Protein AF-A0A0B2UCW5-F1 (afdb_monomer)

Foldseek 3Di:
DDDDDDDDDDDPDPPPPPPDQQDQAALDPDLFAQEAEEEAAEEPVRLVQLQVVQQVVVLVVVVVVPPPDDDDDDDRDDDDSLVSVCVLCVVQAQVVLQVLNVSRRYHYDYDCVPHHPCVQLVPPDDCCQPPAQCQAVVQVSCCCRPCCPVVVLAAHEYEYEYEDPDRDPRHPDQKDWDHDPLGLYIYIYGYCPDRQSRSLSCSQRVQCRQLVDHDQSPSNDHGDSVSSVSSNSSSVSSVVHPDADDDPVSYRDDDRDD

Secondary structure (DSSP, 8-state):
--PPP--------------PPPPP--S-SSS-BEEEEEEEEE-HHHHHHHHHHHHHHHHHHHHHTT-S------------HHHHHHHHHIIIIIHHHHHHHGGGTEEEEEE-TT-BHHHHH--S---HHHHS-HHHHHHHHHIIIIIIIITTT-SEEEEEEE--SS--TT---SEEEEE-TTS-EEEEEEE---HHHHHHHHHHHHHHHHH--TTTTGGGPPPPHHHHHHHTTHHHHHHHHS--PBPTTSBB------

Structure (mmCIF, N/CA/C/O backbone):
data_AF-A0A0B2UCW5-F1
#
_entry.id   AF-A0A0B2UCW5-F1
#
loop_
_atom_site.group_PDB
_atom_site.id
_atom_site.type_symbol
_atom_site.label_atom_id
_atom_site.label_alt_id
_atom_site.label_comp_id
_atom_site.label_asym_id
_atom_site.label_entity_id
_atom_site.label_seq_id
_atom_site.pdbx_PDB_ins_code
_atom_site.Cartn_x
_atom_site.Cartn_y
_atom_site.Cartn_z
_atom_site.occupancy
_atom_site.B_iso_or_equiv
_atom_site.auth_seq_id
_atom_site.auth_comp_id
_atom_site.auth_asym_id
_atom_site.auth_atom_id
_atom_site.pdbx_PDB_model_num
ATOM 1 N N . MET A 1 1 ? -36.932 54.999 -53.920 1.00 37.59 1 MET A N 1
ATOM 2 C CA . MET A 1 1 ? -36.209 53.816 -54.428 1.00 37.59 1 MET A CA 1
ATOM 3 C C . MET A 1 1 ? -35.252 53.394 -53.319 1.00 37.59 1 MET A C 1
ATOM 5 O O . MET A 1 1 ? -34.184 53.968 -53.196 1.00 37.59 1 MET A O 1
ATOM 9 N N . PHE A 1 2 ? -35.719 52.534 -52.412 1.00 29.91 2 PHE A N 1
ATOM 10 C CA . PHE A 1 2 ? -34.964 52.052 -51.252 1.00 29.91 2 PHE A CA 1
ATOM 11 C C . PHE A 1 2 ? -34.665 50.571 -51.481 1.00 29.91 2 PHE A C 1
ATOM 13 O O . PHE A 1 2 ? -35.583 49.792 -51.728 1.00 29.91 2 PHE A O 1
ATOM 20 N N . VAL A 1 3 ? -33.384 50.215 -51.459 1.00 33.25 3 VAL A N 1
ATOM 21 C CA . VAL A 1 3 ? -32.896 48.839 -51.578 1.00 33.25 3 VAL A CA 1
ATOM 22 C C . VAL A 1 3 ? -32.888 48.240 -50.173 1.00 33.25 3 VAL A C 1
ATOM 24 O O . VAL A 1 3 ? -32.177 48.735 -49.302 1.00 33.25 3 VAL A O 1
ATOM 27 N N . VAL A 1 4 ? -33.698 47.206 -49.940 1.00 37.03 4 VAL A N 1
ATOM 28 C CA . VAL A 1 4 ? -33.686 46.421 -48.698 1.00 37.03 4 VAL A CA 1
ATOM 29 C C . VAL A 1 4 ? -32.809 45.196 -48.940 1.00 37.03 4 VAL A C 1
ATOM 31 O O . VAL A 1 4 ? -33.106 44.380 -49.808 1.00 37.03 4 VAL A O 1
ATOM 34 N N . ALA A 1 5 ? -31.709 45.099 -48.196 1.00 33.91 5 ALA A N 1
ATOM 35 C CA . ALA A 1 5 ? -30.826 43.943 -48.186 1.00 33.91 5 ALA A CA 1
ATOM 36 C C . ALA A 1 5 ? -31.416 42.845 -47.287 1.00 33.91 5 ALA A C 1
ATOM 38 O O . ALA A 1 5 ? -31.623 43.059 -46.093 1.00 33.91 5 ALA A O 1
ATOM 39 N N . SER A 1 6 ? -31.678 41.667 -47.853 1.00 37.22 6 SER A N 1
ATOM 40 C CA . SER A 1 6 ? -31.999 40.456 -47.098 1.00 37.22 6 SER A CA 1
ATOM 41 C C . SER A 1 6 ? -30.702 39.766 -46.681 1.00 37.22 6 SER A C 1
ATOM 43 O O . SER A 1 6 ? -29.965 39.248 -47.516 1.00 37.22 6 SER A O 1
ATOM 45 N N . VAL A 1 7 ? -30.422 39.777 -45.379 1.00 35.44 7 VAL A N 1
ATOM 46 C CA . VAL A 1 7 ? -29.347 39.000 -44.756 1.00 35.44 7 VAL A CA 1
ATOM 47 C C . VAL A 1 7 ? -29.845 37.566 -44.575 1.00 35.44 7 VAL A C 1
ATOM 49 O O . VAL A 1 7 ? -30.798 37.323 -43.839 1.00 35.44 7 VAL A O 1
ATOM 52 N N . ILE A 1 8 ? -29.205 36.621 -45.262 1.00 37.19 8 ILE A N 1
ATOM 53 C CA . ILE A 1 8 ? -29.370 35.183 -45.033 1.00 37.19 8 ILE A CA 1
ATOM 54 C C . ILE A 1 8 ? -28.444 34.812 -43.871 1.00 37.19 8 ILE A C 1
ATOM 56 O O . ILE A 1 8 ? -27.226 34.909 -43.993 1.00 37.19 8 ILE A O 1
ATOM 60 N N . ILE A 1 9 ? -29.026 34.415 -42.740 1.00 35.72 9 ILE A N 1
ATOM 61 C CA . ILE A 1 9 ? -28.306 33.820 -41.610 1.00 35.72 9 ILE A CA 1
ATOM 62 C C . ILE A 1 9 ? -28.101 32.333 -41.942 1.00 35.72 9 ILE A C 1
ATOM 64 O O . ILE A 1 9 ? -29.100 31.630 -42.112 1.00 35.72 9 ILE A O 1
ATOM 68 N N . PRO A 1 10 ? -26.864 31.818 -42.046 1.00 37.41 10 PRO A N 1
ATOM 69 C CA . PRO A 1 10 ? -26.655 30.383 -42.125 1.00 37.41 10 PRO A CA 1
ATOM 70 C C . PRO A 1 10 ? -26.863 29.768 -40.737 1.00 37.41 10 PRO A C 1
ATOM 72 O O . PRO A 1 10 ? -26.326 30.255 -39.741 1.00 37.41 10 PRO A O 1
ATOM 75 N N . LEU A 1 11 ? -27.665 28.700 -40.688 1.00 38.31 11 LEU A N 1
ATOM 76 C CA . LEU A 1 11 ? -27.813 27.831 -39.525 1.00 38.31 11 LEU A CA 1
ATOM 77 C C . LEU A 1 11 ? -26.424 27.401 -39.030 1.00 38.31 11 LEU A C 1
ATOM 79 O O . LEU A 1 11 ? -25.714 26.671 -39.721 1.00 38.31 11 LEU A O 1
ATOM 83 N N . LEU A 1 12 ? -26.064 27.809 -37.814 1.00 39.34 12 LEU A N 1
ATOM 84 C CA . LEU A 1 12 ? -25.027 27.139 -37.040 1.00 39.34 12 LEU A CA 1
ATOM 85 C C . LEU A 1 12 ? -25.583 25.774 -36.634 1.00 39.34 12 LEU A C 1
ATOM 87 O O . LEU A 1 12 ? -26.415 25.663 -35.734 1.00 39.34 12 LEU A O 1
ATOM 91 N N . GLY A 1 13 ? -25.154 24.744 -37.360 1.00 35.34 13 GLY A N 1
ATOM 92 C CA . GLY A 1 13 ? -25.332 23.362 -36.956 1.00 35.34 13 GLY A CA 1
ATOM 93 C C . GLY A 1 13 ? -24.654 23.140 -35.610 1.00 35.34 13 GLY A C 1
ATOM 94 O O . GLY A 1 13 ? -23.471 23.433 -35.448 1.00 35.34 13 GLY A O 1
ATOM 95 N N . LEU A 1 14 ? -25.420 22.615 -34.654 1.00 38.75 14 LEU A N 1
ATOM 96 C CA . LEU A 1 14 ? -24.880 21.933 -33.490 1.00 38.75 14 LEU A CA 1
ATOM 97 C C . LEU A 1 14 ? -23.981 20.793 -33.987 1.00 38.75 14 LEU A C 1
ATOM 99 O O . LEU A 1 14 ? -24.464 19.712 -34.318 1.00 38.75 14 LEU A O 1
ATOM 103 N N . THR A 1 15 ? -22.671 21.002 -34.017 1.00 40.31 15 THR A N 1
ATOM 104 C CA . THR A 1 15 ? -21.737 19.889 -33.878 1.00 40.31 15 THR A CA 1
ATOM 105 C C . THR A 1 15 ? -21.741 19.514 -32.407 1.00 40.31 15 THR A C 1
ATOM 107 O O . THR A 1 15 ? -21.040 20.117 -31.594 1.00 40.31 15 THR A O 1
ATOM 110 N N . GLY A 1 16 ? -22.584 18.542 -32.061 1.00 36.34 16 GLY A N 1
ATOM 111 C CA . GLY A 1 16 ? -22.363 17.749 -30.866 1.00 36.34 16 GLY A CA 1
ATOM 112 C C . GLY A 1 16 ? -20.989 17.114 -31.010 1.00 36.34 16 GLY A C 1
ATOM 113 O O . GLY A 1 16 ? -20.796 16.229 -31.840 1.00 36.34 16 GLY A O 1
ATOM 114 N N . ILE A 1 17 ? -20.019 17.626 -30.257 1.00 40.28 17 ILE A N 1
ATOM 115 C CA . ILE A 1 17 ? -18.776 16.915 -30.002 1.00 40.28 17 ILE A CA 1
ATOM 116 C C . ILE A 1 17 ? -19.210 15.710 -29.171 1.00 40.28 17 ILE A C 1
ATOM 118 O O . ILE A 1 17 ? -19.448 15.823 -27.971 1.00 40.28 17 ILE A O 1
ATOM 122 N N . LEU A 1 18 ? -19.426 14.580 -29.842 1.00 41.75 18 LEU A N 1
ATOM 123 C CA . LEU A 1 18 ? -19.431 13.284 -29.188 1.00 41.75 18 LEU A CA 1
ATOM 124 C C . LEU A 1 18 ? -18.031 13.137 -28.596 1.00 41.75 18 LEU A C 1
ATOM 126 O O . LEU A 1 18 ? -17.064 12.956 -29.334 1.00 41.75 18 LEU A O 1
ATOM 130 N N . ALA A 1 19 ? -17.921 13.312 -27.280 1.00 39.41 19 ALA A N 1
ATOM 131 C CA . ALA A 1 19 ? -16.766 12.838 -26.545 1.00 39.41 19 ALA A CA 1
ATOM 132 C C . ALA A 1 19 ? -16.678 11.338 -26.832 1.00 39.41 19 ALA A C 1
ATOM 134 O O . ALA A 1 19 ? -17.557 10.573 -26.437 1.00 39.41 19 ALA A O 1
ATOM 135 N N . THR A 1 20 ? -15.686 10.939 -27.620 1.00 43.84 20 THR A N 1
ATOM 136 C CA . THR A 1 20 ? -15.326 9.536 -27.767 1.00 43.84 20 THR A CA 1
ATOM 137 C C . THR A 1 20 ? -14.936 9.056 -26.376 1.00 43.84 20 THR A C 1
ATOM 139 O O . THR A 1 20 ? -13.994 9.601 -25.799 1.00 43.84 20 THR A O 1
ATOM 142 N N . GLU A 1 21 ? -15.686 8.105 -25.811 1.00 47.94 21 GLU A N 1
ATOM 143 C CA . GLU A 1 21 ? -15.222 7.357 -24.642 1.00 47.94 21 GLU A CA 1
ATOM 144 C C . GLU A 1 21 ? -13.810 6.866 -24.965 1.00 47.94 21 GLU A C 1
ATOM 146 O O . GLU A 1 21 ? -13.587 6.290 -26.031 1.00 47.94 21 GLU A O 1
ATOM 151 N N . ALA A 1 22 ? -12.842 7.203 -24.112 1.00 54.56 22 ALA A N 1
ATOM 152 C CA . ALA A 1 22 ? -11.466 6.778 -24.308 1.00 54.56 22 ALA A CA 1
ATOM 153 C C . ALA A 1 22 ? -11.454 5.246 -24.400 1.00 54.56 22 ALA A C 1
ATOM 155 O O . ALA A 1 22 ? -11.863 4.563 -23.462 1.00 54.56 22 ALA A O 1
ATOM 156 N N . GLU A 1 23 ? -11.053 4.720 -25.554 1.00 56.97 23 GLU A N 1
ATOM 157 C CA . GLU A 1 23 ? -10.976 3.283 -25.787 1.00 56.97 23 GLU A CA 1
ATOM 158 C C . GLU A 1 23 ? -9.867 2.716 -24.888 1.00 56.97 23 GLU A C 1
ATOM 160 O O . GLU A 1 23 ? -8.704 3.117 -24.980 1.00 56.97 23 GLU A O 1
ATOM 165 N N . PHE 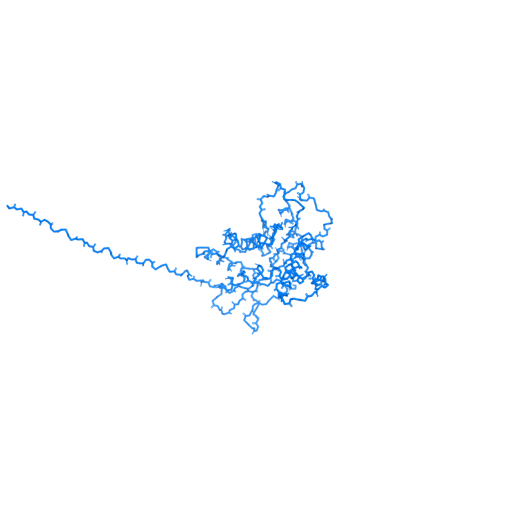A 1 24 ? -10.248 1.850 -23.948 1.00 63.62 24 PHE A N 1
ATOM 166 C CA . PHE A 1 24 ? -9.317 1.205 -23.026 1.00 63.62 24 PHE A CA 1
ATOM 167 C C . PHE A 1 24 ? -8.509 0.162 -23.798 1.00 63.62 24 PHE A C 1
ATOM 169 O O . PHE A 1 24 ? -9.084 -0.765 -24.364 1.00 63.62 24 PHE A O 1
ATOM 176 N N . ILE A 1 25 ? -7.183 0.303 -23.811 1.00 70.38 25 ILE A N 1
ATOM 177 C CA . ILE A 1 25 ? -6.285 -0.679 -24.424 1.00 70.38 25 ILE A CA 1
ATOM 178 C C . ILE A 1 25 ? -5.778 -1.602 -23.305 1.00 70.38 25 ILE A C 1
ATOM 180 O O . ILE A 1 25 ? -5.048 -1.117 -22.432 1.00 70.38 25 ILE A O 1
ATOM 184 N N . PRO A 1 26 ? -6.177 -2.888 -23.277 1.00 73.94 26 PRO A N 1
ATOM 185 C CA . PRO A 1 26 ? -5.687 -3.838 -22.285 1.00 73.94 26 PRO A CA 1
ATOM 186 C C . PRO A 1 26 ? -4.182 -4.076 -22.446 1.00 73.94 26 PRO A C 1
ATOM 188 O O . PRO A 1 26 ? -3.621 -3.890 -23.524 1.00 73.94 26 PRO A O 1
ATOM 191 N N . CYS A 1 27 ? -3.507 -4.493 -21.371 1.00 76.69 27 CYS A N 1
ATOM 192 C CA . CYS A 1 27 ? -2.064 -4.753 -21.423 1.00 76.69 27 CYS A CA 1
ATOM 193 C C . CYS A 1 27 ? -1.700 -6.011 -22.228 1.00 76.69 27 CYS A C 1
ATOM 195 O O . CYS A 1 27 ? -0.536 -6.200 -22.580 1.00 76.69 27 CYS A O 1
ATOM 197 N N . THR A 1 28 ? -2.682 -6.866 -22.503 1.00 69.75 28 THR A N 1
ATOM 198 C CA . THR A 1 28 ? -2.583 -8.088 -23.303 1.00 69.75 28 THR A CA 1
ATOM 199 C C . THR A 1 28 ? -3.673 -8.100 -24.366 1.00 69.75 28 THR A C 1
ATOM 201 O O . THR A 1 28 ? -4.810 -7.726 -24.092 1.00 69.75 28 THR A O 1
ATOM 204 N N . ASP A 1 29 ? -3.328 -8.584 -25.561 1.00 65.38 29 ASP A N 1
ATOM 205 C CA . ASP A 1 29 ? -4.285 -8.800 -26.657 1.00 65.38 29 ASP A CA 1
ATOM 206 C C . ASP A 1 29 ? -5.094 -10.110 -26.493 1.00 65.38 29 ASP A C 1
ATOM 208 O O . ASP A 1 29 ? -6.080 -10.326 -27.196 1.00 65.38 29 ASP A O 1
ATOM 212 N N . ASP A 1 30 ? -4.686 -10.978 -25.557 1.00 64.44 30 ASP A N 1
ATOM 213 C CA . ASP A 1 30 ? -5.336 -12.252 -25.218 1.00 64.44 30 ASP A CA 1
ATOM 214 C C . ASP A 1 30 ? -6.250 -12.112 -23.977 1.00 64.44 30 ASP A C 1
ATOM 216 O O . ASP A 1 30 ? -6.085 -11.191 -23.179 1.00 64.44 30 ASP A O 1
ATOM 220 N N . ASP A 1 31 ? -7.114 -13.104 -23.709 1.00 67.56 31 ASP A N 1
ATOM 221 C CA . ASP A 1 31 ? -7.937 -13.221 -22.479 1.00 67.56 31 ASP A CA 1
ATOM 222 C C . ASP A 1 31 ? -7.110 -13.465 -21.181 1.00 67.56 31 ASP A C 1
ATOM 224 O O . ASP A 1 31 ? -7.624 -13.972 -20.179 1.00 67.56 31 ASP A O 1
ATOM 228 N N . LYS A 1 32 ? -5.803 -13.170 -21.188 1.00 73.69 32 LYS A N 1
ATOM 229 C CA . LYS A 1 32 ? -4.886 -13.398 -20.062 1.00 73.69 32 LYS A CA 1
ATOM 230 C C . LYS A 1 32 ? -4.874 -12.207 -19.117 1.00 73.69 32 LYS A C 1
ATOM 232 O O . LYS A 1 32 ? -4.794 -11.070 -19.571 1.00 73.69 32 LYS A O 1
ATOM 237 N N . VAL A 1 33 ? -4.832 -12.490 -17.815 1.00 79.88 33 VAL A N 1
ATOM 238 C CA . VAL A 1 33 ? -4.729 -11.485 -16.746 1.00 79.88 33 VAL A CA 1
ATOM 239 C C . VAL A 1 33 ? -3.366 -11.584 -16.059 1.00 79.88 33 VAL A C 1
ATOM 241 O O . VAL A 1 33 ? -2.966 -12.672 -15.632 1.00 79.88 33 VAL A O 1
ATOM 244 N N . TYR A 1 34 ? -2.668 -10.453 -15.940 1.00 81.62 34 TYR A N 1
ATOM 245 C CA . TYR A 1 34 ? -1.447 -10.330 -15.145 1.00 81.62 34 TYR A CA 1
ATOM 246 C C . TYR A 1 34 ? -1.794 -10.316 -13.662 1.00 81.62 34 TYR A C 1
ATOM 248 O O . TYR A 1 34 ? -2.527 -9.438 -13.217 1.00 81.62 34 TYR A O 1
ATOM 256 N N . ASP A 1 35 ? -1.245 -11.262 -12.909 1.00 82.56 35 ASP A N 1
ATOM 257 C CA . ASP A 1 35 ? -1.315 -11.255 -11.452 1.00 82.56 35 ASP A CA 1
ATOM 258 C C . ASP A 1 35 ? -0.110 -10.481 -10.902 1.00 82.56 35 ASP A C 1
ATOM 260 O O . ASP A 1 35 ? 1.026 -10.731 -11.310 1.00 82.56 35 ASP A O 1
ATOM 264 N N . VAL A 1 36 ? -0.343 -9.514 -10.021 1.00 85.00 36 VAL A N 1
ATOM 265 C CA . VAL A 1 36 ? 0.697 -8.711 -9.377 1.00 85.00 36 VAL A CA 1
ATOM 266 C C . VAL A 1 36 ? 0.615 -8.927 -7.874 1.00 85.00 36 VAL A C 1
ATOM 268 O O . VAL A 1 36 ? -0.328 -8.477 -7.224 1.00 85.00 36 VAL A O 1
ATOM 271 N N . LYS A 1 37 ? 1.642 -9.556 -7.300 1.00 86.12 37 LYS A N 1
ATOM 272 C CA . LYS A 1 37 ? 1.728 -9.730 -5.849 1.00 86.12 37 LYS A CA 1
ATOM 273 C C . LYS A 1 37 ? 2.125 -8.432 -5.149 1.00 86.12 37 LYS A C 1
ATOM 275 O O . LYS A 1 37 ? 3.152 -7.823 -5.466 1.00 86.12 37 LYS A O 1
ATOM 280 N N . LEU A 1 38 ? 1.309 -8.047 -4.174 1.00 91.69 38 LEU A N 1
ATOM 281 C CA . LEU A 1 38 ? 1.522 -6.943 -3.251 1.00 91.69 38 LEU A CA 1
ATOM 282 C C . LEU A 1 38 ? 1.893 -7.505 -1.880 1.00 91.69 38 LEU A C 1
ATOM 284 O O . LEU A 1 38 ? 1.043 -8.055 -1.184 1.00 91.69 38 LEU A O 1
ATOM 288 N N . HIS A 1 39 ? 3.145 -7.340 -1.474 1.00 92.25 39 HIS A N 1
ATOM 289 C CA . HIS A 1 39 ? 3.584 -7.714 -0.132 1.00 92.25 39 HIS A CA 1
ATOM 290 C C . HIS A 1 39 ? 3.312 -6.546 0.808 1.00 92.25 39 HIS A C 1
ATOM 292 O O . HIS A 1 39 ? 3.889 -5.468 0.641 1.00 92.25 39 HIS A O 1
ATOM 298 N N . VAL A 1 40 ? 2.412 -6.724 1.770 1.00 95.19 40 VAL A N 1
ATOM 299 C CA . VAL A 1 40 ? 2.055 -5.641 2.693 1.00 95.19 40 VAL A CA 1
ATOM 300 C C . VAL A 1 40 ? 2.749 -5.843 4.026 1.00 95.19 40 VAL A C 1
ATOM 302 O O . VAL A 1 40 ? 2.768 -6.941 4.572 1.00 95.19 40 VAL A O 1
ATOM 305 N N . HIS A 1 41 ? 3.294 -4.754 4.553 1.00 95.25 41 HIS A N 1
ATOM 306 C CA . HIS A 1 41 ? 3.998 -4.702 5.818 1.00 95.25 41 HIS A CA 1
ATOM 307 C C . HIS A 1 41 ? 3.517 -3.493 6.621 1.00 95.25 41 HIS A C 1
ATOM 309 O O . HIS A 1 41 ? 3.429 -2.382 6.104 1.00 95.25 41 HIS A O 1
ATOM 315 N N . LEU A 1 42 ? 3.216 -3.685 7.894 1.00 94.69 42 LEU A N 1
ATOM 316 C CA . LEU A 1 42 ? 2.673 -2.684 8.794 1.00 94.69 42 LEU A CA 1
ATOM 317 C C . LEU A 1 42 ? 3.524 -2.643 10.055 1.00 94.69 42 LEU A C 1
ATOM 319 O O . LEU A 1 42 ? 3.956 -3.684 10.551 1.00 94.69 42 LEU A O 1
ATOM 323 N N . ASP A 1 43 ? 3.761 -1.454 10.594 1.00 92.56 43 ASP A N 1
ATOM 324 C CA . ASP A 1 43 ? 4.296 -1.373 11.947 1.00 92.56 43 ASP A CA 1
ATOM 325 C C . ASP A 1 43 ? 3.220 -1.589 13.015 1.00 92.56 43 ASP A C 1
ATOM 327 O O . ASP A 1 43 ? 2.022 -1.470 12.764 1.00 92.56 43 ASP A O 1
ATOM 331 N N . GLY A 1 44 ? 3.670 -1.895 14.234 1.00 90.31 44 GLY A N 1
ATOM 332 C CA . GLY A 1 44 ? 2.785 -2.206 15.359 1.00 90.31 44 GLY A CA 1
ATOM 333 C C . GLY A 1 44 ? 1.734 -1.130 15.646 1.00 90.31 44 GLY A C 1
ATOM 334 O O . GLY A 1 44 ? 0.595 -1.461 15.942 1.00 90.31 44 GLY A O 1
ATOM 335 N N . GLY A 1 45 ? 2.069 0.155 15.495 1.00 90.50 45 GLY A N 1
ATOM 336 C CA . GLY A 1 45 ? 1.091 1.219 15.732 1.00 90.50 45 GLY A CA 1
ATOM 337 C C . GLY A 1 45 ? 0.015 1.290 14.646 1.00 90.50 45 GLY A C 1
ATOM 338 O O . GLY A 1 45 ? -1.141 1.578 14.955 1.00 90.50 45 GLY A O 1
ATOM 339 N N . ALA A 1 46 ? 0.360 1.000 13.388 1.00 92.69 46 ALA A N 1
ATOM 340 C CA . ALA A 1 46 ? -0.618 0.869 12.311 1.00 92.69 46 ALA A CA 1
ATOM 341 C C . ALA A 1 46 ? -1.493 -0.384 12.492 1.00 92.69 46 ALA A C 1
ATOM 343 O O . ALA A 1 46 ? -2.706 -0.307 12.301 1.00 92.69 46 ALA A O 1
ATOM 344 N N . ILE A 1 47 ? -0.893 -1.504 12.908 1.00 94.81 47 ILE A N 1
ATOM 345 C CA . ILE A 1 47 ? -1.592 -2.757 13.231 1.00 94.81 47 ILE A CA 1
ATOM 346 C C . ILE A 1 47 ? -2.651 -2.520 14.314 1.00 94.81 47 ILE A C 1
ATOM 348 O O . ILE A 1 47 ? -3.836 -2.770 14.076 1.00 94.81 47 ILE A O 1
ATOM 352 N N . ASP A 1 48 ? -2.244 -1.966 15.460 1.00 93.38 48 ASP A N 1
ATOM 353 C CA . ASP A 1 48 ? -3.134 -1.679 16.589 1.00 93.38 48 ASP A CA 1
ATOM 354 C C . ASP A 1 48 ? -4.286 -0.757 16.159 1.00 93.38 48 ASP A C 1
ATOM 356 O O . ASP A 1 48 ? -5.458 -1.017 16.443 1.00 93.38 48 ASP A O 1
ATOM 360 N N . ALA A 1 49 ? -3.967 0.303 15.407 1.00 93.12 49 ALA A N 1
AT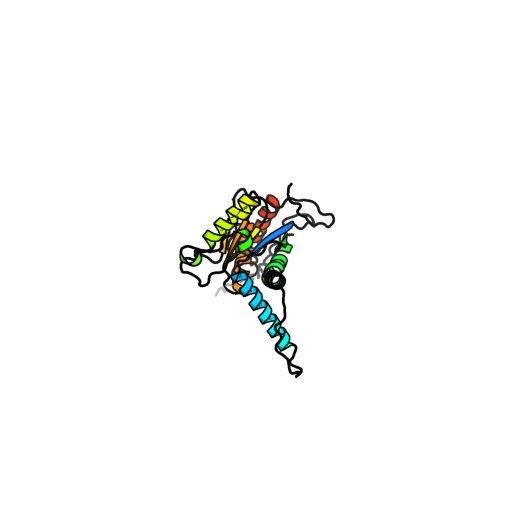OM 361 C CA . ALA A 1 49 ? -4.960 1.264 14.943 1.00 93.12 49 ALA A CA 1
ATOM 362 C C . ALA A 1 49 ? -6.002 0.634 14.005 1.00 93.12 49 ALA A C 1
ATOM 364 O O . ALA A 1 49 ? -7.197 0.908 14.145 1.00 93.12 49 ALA A O 1
ATOM 365 N N . ILE A 1 50 ? -5.578 -0.211 13.061 1.00 94.94 50 ILE A N 1
ATOM 366 C CA . ILE A 1 50 ? -6.495 -0.922 12.161 1.00 94.94 50 ILE A CA 1
ATOM 367 C C . ILE A 1 50 ? -7.368 -1.894 12.957 1.00 94.94 50 ILE A C 1
ATOM 369 O O . ILE A 1 50 ? -8.588 -1.929 12.764 1.00 94.94 50 ILE A O 1
ATOM 373 N N . HIS A 1 51 ? -6.772 -2.654 13.880 1.00 94.50 51 HIS A N 1
ATOM 374 C CA . HIS A 1 51 ? -7.505 -3.624 14.692 1.00 94.50 51 HIS A CA 1
ATOM 375 C C . HIS A 1 51 ? -8.612 -2.962 15.513 1.00 94.50 51 HIS A C 1
ATOM 377 O O . HIS A 1 51 ? -9.749 -3.447 15.530 1.00 94.50 51 HIS A O 1
ATOM 383 N N . ASP A 1 52 ? -8.306 -1.828 16.138 1.00 92.44 52 ASP A N 1
ATOM 384 C CA . ASP A 1 52 ? -9.254 -1.055 16.938 1.00 92.44 52 ASP A CA 1
ATOM 385 C C . ASP A 1 52 ? -10.389 -0.464 16.095 1.00 92.44 52 ASP A C 1
ATOM 387 O O . ASP A 1 52 ? -11.557 -0.538 16.496 1.00 92.44 52 ASP A O 1
ATOM 391 N N . VAL A 1 53 ? -10.082 0.066 14.907 1.00 92.38 53 VAL A N 1
ATOM 392 C CA . VAL A 1 53 ? -11.095 0.569 13.964 1.00 92.38 53 VAL A CA 1
ATOM 393 C C . VAL A 1 53 ? -12.083 -0.534 13.597 1.00 92.38 53 VAL A C 1
ATOM 395 O O . VAL A 1 53 ? -13.294 -0.333 13.710 1.00 92.38 53 VAL A O 1
ATOM 398 N N . ILE A 1 54 ? -11.590 -1.704 13.183 1.00 93.62 54 ILE A N 1
ATOM 399 C CA . ILE A 1 54 ? -12.453 -2.805 12.738 1.00 93.62 54 ILE A CA 1
ATOM 400 C C . ILE A 1 54 ? -13.301 -3.337 13.896 1.00 93.62 54 ILE A C 1
ATOM 402 O O . ILE A 1 54 ? -14.503 -3.566 13.734 1.00 93.62 54 ILE A O 1
ATOM 406 N N . LYS A 1 55 ? -12.720 -3.484 15.093 1.00 90.75 55 LYS A N 1
ATOM 407 C CA . LYS A 1 55 ? -13.482 -3.839 16.302 1.00 90.75 55 LYS A CA 1
ATOM 408 C C . LYS A 1 55 ? -14.603 -2.839 16.571 1.00 90.75 55 LYS A C 1
ATOM 410 O O . LYS A 1 55 ? -15.727 -3.245 16.877 1.00 90.75 55 LYS A O 1
ATOM 415 N N . HIS A 1 56 ? -14.315 -1.544 16.448 1.00 90.19 56 HIS A N 1
ATOM 416 C CA . HIS A 1 56 ? -15.301 -0.492 16.666 1.00 90.19 56 HIS A CA 1
ATOM 417 C C . HIS A 1 56 ? -16.432 -0.538 15.632 1.00 90.19 56 HIS A C 1
ATOM 419 O O . HIS A 1 56 ? -17.600 -0.509 16.017 1.00 90.19 56 HIS A O 1
ATOM 425 N N . GLN A 1 57 ? -16.106 -0.689 14.346 1.00 89.56 57 GLN A N 1
ATOM 426 C CA . GLN A 1 57 ? -17.093 -0.829 13.269 1.00 89.56 57 GLN A CA 1
ATOM 427 C C . GLN A 1 57 ? -18.008 -2.037 13.497 1.00 89.56 57 GLN A C 1
ATOM 429 O O . GLN A 1 57 ? -19.229 -1.901 13.475 1.00 89.56 57 GLN A O 1
ATOM 434 N N . LYS A 1 58 ? -17.448 -3.205 13.838 1.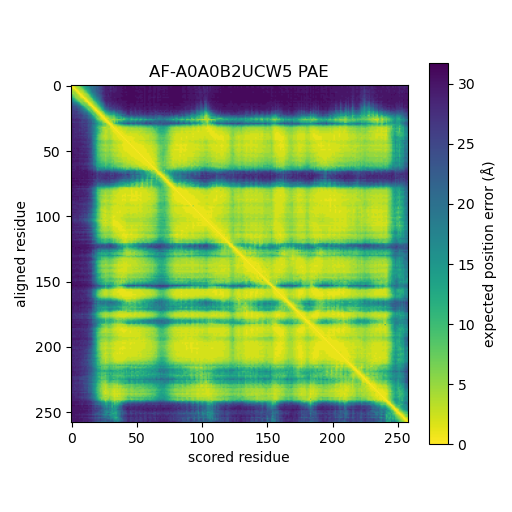00 87.31 58 LYS A N 1
ATOM 435 C CA . LYS A 1 58 ? -18.252 -4.405 14.134 1.00 87.31 58 LYS A CA 1
ATOM 436 C C . LYS A 1 58 ? -19.157 -4.223 15.344 1.00 87.31 58 LYS A C 1
ATOM 438 O O . LYS A 1 58 ? -20.276 -4.735 15.354 1.00 87.31 58 LYS A O 1
ATOM 443 N N . LYS A 1 59 ? -18.700 -3.493 16.364 1.00 85.75 59 LYS A N 1
ATOM 444 C CA . LYS A 1 59 ? -19.532 -3.150 17.521 1.00 85.75 59 LYS A CA 1
ATOM 445 C C . LYS A 1 59 ? -20.714 -2.262 17.114 1.00 85.75 59 LYS A C 1
ATOM 447 O O . LYS A 1 59 ? -21.829 -2.536 17.551 1.00 85.75 59 LYS A O 1
ATOM 452 N N . GLN A 1 60 ? -20.492 -1.256 16.266 1.00 85.69 60 GLN A N 1
ATOM 453 C CA . GLN A 1 60 ? -21.555 -0.383 15.750 1.00 85.69 60 GLN A CA 1
ATOM 454 C C . GLN A 1 60 ? -22.562 -1.157 14.888 1.00 85.69 60 GLN A C 1
ATOM 456 O O . GLN A 1 60 ? -23.757 -1.108 15.164 1.00 85.69 60 GLN A O 1
ATOM 461 N N . GLU A 1 61 ? -22.098 -1.967 13.931 1.00 84.50 61 GLU A N 1
ATOM 462 C CA . GLU A 1 61 ? -22.981 -2.792 13.092 1.00 84.50 61 GLU A CA 1
ATOM 463 C C . GLU A 1 61 ? -23.843 -3.756 13.915 1.00 84.50 61 GLU A C 1
ATOM 465 O O . GLU A 1 61 ? -24.999 -4.025 13.581 1.00 84.50 61 GLU A O 1
ATOM 470 N N . GLN A 1 62 ? -23.282 -4.319 14.988 1.00 79.94 62 GLN A N 1
ATOM 471 C CA . GLN A 1 62 ? -24.050 -5.150 15.903 1.00 79.94 62 GLN A CA 1
ATOM 472 C C . GLN A 1 62 ? -25.127 -4.336 16.614 1.00 79.94 62 GLN A C 1
ATOM 474 O O . GLN A 1 62 ? -26.242 -4.826 16.730 1.00 79.94 62 GLN A O 1
ATOM 479 N N . GLN A 1 63 ? -24.824 -3.122 17.077 1.00 77.56 63 GLN A N 1
ATOM 480 C CA . GLN A 1 63 ? -25.800 -2.253 17.740 1.00 77.56 63 GLN A CA 1
ATOM 481 C C . GLN A 1 63 ? -26.943 -1.842 16.798 1.00 77.56 63 GLN A C 1
ATOM 483 O O . GLN A 1 63 ? -28.101 -1.917 17.200 1.00 77.56 63 GLN A O 1
ATOM 488 N N . GLU A 1 64 ? -26.647 -1.506 15.541 1.00 76.69 64 GLU A N 1
ATOM 489 C CA . GLU A 1 64 ? -27.655 -1.115 14.540 1.00 76.69 64 GLU A CA 1
ATOM 490 C C . GLU A 1 64 ? -28.611 -2.258 14.168 1.00 76.69 64 GLU A C 1
ATOM 492 O O . GLU A 1 64 ? -29.805 -2.043 13.983 1.00 76.69 64 GLU A O 1
ATOM 497 N N . ARG A 1 65 ? -28.132 -3.509 14.123 1.00 69.94 65 ARG A N 1
ATOM 498 C CA . ARG A 1 65 ? -28.994 -4.686 13.879 1.00 69.94 65 ARG A CA 1
ATOM 499 C C . ARG A 1 65 ? -29.915 -5.031 15.057 1.00 69.94 65 ARG A C 1
ATOM 501 O O . ARG A 1 65 ? -30.696 -5.974 14.949 1.00 69.94 65 ARG A O 1
ATOM 508 N N . ARG A 1 66 ? -29.780 -4.349 16.196 1.00 67.88 66 ARG A N 1
ATOM 509 C CA . ARG A 1 66 ? -30.342 -4.754 17.495 1.00 67.88 66 ARG A CA 1
ATOM 510 C C . ARG A 1 66 ? -31.370 -3.768 18.060 1.00 67.88 66 ARG A C 1
ATOM 512 O O . ARG A 1 66 ? -31.658 -3.824 19.252 1.00 67.88 66 ARG A O 1
ATOM 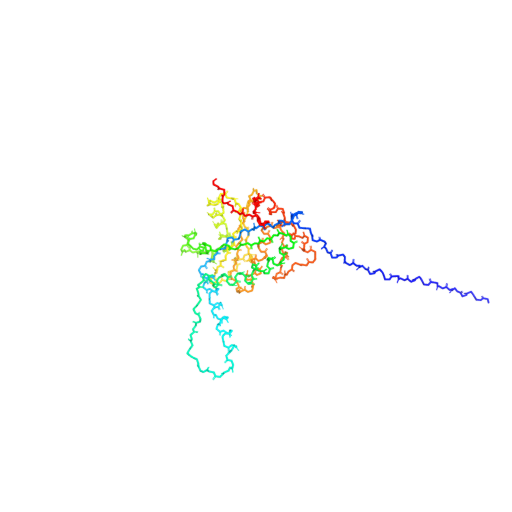519 N N . GLU A 1 67 ? -31.994 -2.937 17.220 1.00 57.41 67 GLU A N 1
ATOM 520 C CA . GLU A 1 67 ? -33.139 -2.090 17.614 1.00 57.41 67 GLU A CA 1
ATOM 521 C C . GLU A 1 67 ? -34.388 -2.884 18.100 1.00 57.41 67 GLU A C 1
ATOM 523 O O . GLU A 1 67 ? -35.335 -2.282 18.599 1.00 57.41 67 GLU A O 1
ATOM 528 N N . ASP A 1 68 ? -34.369 -4.226 18.098 1.00 58.22 68 ASP A N 1
ATOM 529 C CA . ASP A 1 68 ? -35.422 -5.116 18.632 1.00 58.22 68 ASP A CA 1
ATOM 530 C C . ASP A 1 68 ? -35.320 -5.418 20.157 1.00 58.22 68 ASP A C 1
ATOM 532 O O . ASP A 1 68 ? -35.615 -6.520 20.623 1.00 58.22 68 ASP A O 1
ATOM 536 N N . GLY A 1 69 ? -34.938 -4.433 20.979 1.00 57.72 69 GLY A N 1
ATOM 537 C CA . GLY A 1 69 ? -35.325 -4.377 22.403 1.00 57.72 69 GLY A CA 1
ATOM 538 C C . GLY A 1 69 ? -34.756 -5.422 23.383 1.00 57.72 69 GLY A C 1
ATOM 539 O O . GLY A 1 69 ? -35.365 -5.639 24.433 1.00 57.72 69 GLY A O 1
ATOM 540 N N . GLN A 1 70 ? -33.614 -6.057 23.104 1.00 62.28 70 GLN A N 1
ATOM 541 C CA . GLN A 1 70 ? -32.985 -7.024 24.020 1.00 62.28 70 GLN A CA 1
ATOM 542 C C . GLN A 1 70 ? -31.815 -6.397 24.811 1.00 62.28 70 GLN A C 1
ATOM 544 O O . GLN A 1 70 ? -30.953 -5.746 24.227 1.00 62.28 70 GLN A O 1
ATOM 549 N N . GLU A 1 71 ? -31.780 -6.586 26.139 1.00 53.31 71 GLU A N 1
ATOM 550 C CA . GLU A 1 71 ? -30.660 -6.202 27.025 1.00 53.31 71 GLU A CA 1
ATOM 551 C C . GLU A 1 71 ? -29.410 -7.049 26.725 1.00 53.31 71 GLU A C 1
ATOM 553 O O . GLU A 1 71 ? -29.525 -8.262 26.539 1.00 53.31 71 GLU A O 1
ATOM 558 N N . ILE A 1 72 ? -28.217 -6.434 26.678 1.00 60.97 72 ILE A N 1
ATOM 559 C CA . ILE A 1 72 ? -26.981 -7.120 26.260 1.00 60.97 72 ILE A CA 1
ATOM 560 C C . IL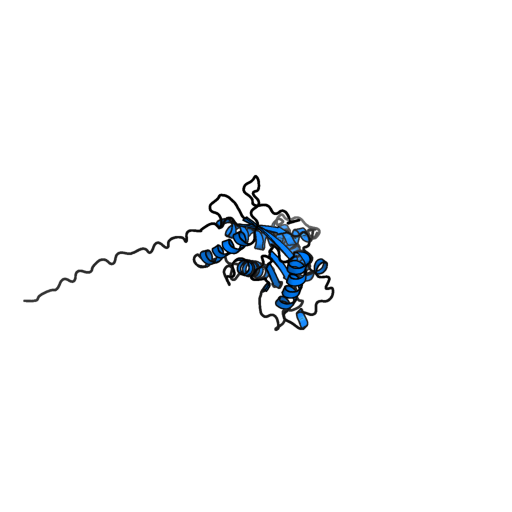E A 1 72 ? -25.818 -6.861 27.216 1.00 60.97 72 ILE A C 1
ATOM 562 O O . ILE A 1 72 ? -25.500 -5.724 27.555 1.00 60.97 72 ILE A O 1
ATOM 566 N N . GLU A 1 73 ? -25.142 -7.955 27.561 1.00 60.28 73 GLU A N 1
ATOM 567 C CA . GLU A 1 73 ? -23.797 -8.014 28.128 1.00 60.28 73 GLU A CA 1
ATOM 568 C C . GLU A 1 73 ? -22.777 -7.572 27.059 1.00 60.28 73 GLU A C 1
ATOM 570 O O . GLU A 1 73 ? -22.643 -8.206 26.010 1.00 60.28 73 GLU A O 1
ATOM 575 N N . GLU A 1 74 ? -22.112 -6.434 27.287 1.00 59.69 74 GLU A N 1
ATOM 576 C CA . GLU A 1 74 ? -21.214 -5.754 26.344 1.00 59.69 74 GLU A CA 1
ATOM 577 C C . GLU A 1 74 ? -19.989 -6.619 25.992 1.00 59.69 74 GLU A C 1
ATOM 579 O O . GLU A 1 74 ? -18.912 -6.494 26.567 1.00 59.69 74 GLU A O 1
ATOM 584 N N . THR A 1 75 ? -20.151 -7.524 25.030 1.00 61.00 75 THR A N 1
ATOM 585 C CA . THR A 1 75 ? -19.073 -8.370 24.519 1.00 61.00 75 THR A CA 1
ATOM 586 C C . THR A 1 75 ? -18.481 -7.727 23.270 1.00 61.00 75 THR A C 1
ATOM 588 O O . THR A 1 75 ? -19.152 -7.536 22.256 1.00 61.00 75 THR A O 1
ATOM 591 N N . VAL A 1 76 ? -17.210 -7.328 23.360 1.00 65.19 76 VAL A N 1
ATOM 592 C CA . VAL A 1 76 ? -16.437 -6.844 22.210 1.00 65.19 76 VAL A CA 1
ATOM 593 C C . VAL A 1 76 ? -16.276 -8.013 21.234 1.00 65.19 76 VAL A C 1
ATOM 595 O O . VAL A 1 76 ? -15.839 -9.078 21.672 1.00 65.19 76 VAL A O 1
ATOM 598 N N . PRO A 1 77 ? -16.622 -7.864 19.941 1.00 68.94 77 PRO A N 1
ATOM 599 C CA . PRO A 1 77 ? -16.423 -8.937 18.978 1.00 68.94 77 PRO A CA 1
ATOM 600 C C . PRO A 1 77 ? -14.939 -9.305 18.909 1.00 68.94 77 PRO A C 1
ATOM 602 O O . PRO A 1 77 ? -14.089 -8.463 18.617 1.00 68.94 77 PRO A O 1
ATOM 605 N N . GLU A 1 78 ? -14.637 -10.571 19.188 1.00 79.38 78 GLU A N 1
ATOM 606 C CA . GLU A 1 78 ? -13.293 -11.118 19.051 1.00 79.38 78 GLU A CA 1
ATOM 607 C C . GLU A 1 78 ? -13.004 -11.309 17.558 1.00 79.38 78 GLU A C 1
ATOM 609 O O . GLU A 1 78 ? -13.590 -12.158 16.886 1.00 79.38 78 GLU A O 1
ATOM 614 N N . ILE A 1 79 ? -12.148 -10.447 17.014 1.00 85.62 79 ILE A N 1
ATOM 615 C CA . ILE A 1 79 ? -11.596 -10.568 15.667 1.00 85.62 79 ILE A CA 1
ATOM 616 C C . ILE A 1 79 ? -10.086 -10.735 15.785 1.00 85.62 79 ILE A C 1
ATOM 618 O O . ILE A 1 79 ? -9.432 -9.980 16.503 1.00 85.62 79 ILE A O 1
ATOM 622 N N . GLU A 1 80 ? -9.545 -11.726 15.083 1.00 92.44 80 GLU A N 1
ATOM 623 C CA . GLU A 1 80 ? -8.101 -11.910 14.941 1.00 92.44 80 GLU A CA 1
ATOM 624 C C . GLU A 1 80 ? -7.489 -10.710 14.206 1.00 92.44 80 GLU A C 1
ATOM 626 O O . GLU A 1 80 ? -8.092 -10.166 13.281 1.00 92.44 80 GLU A O 1
ATOM 631 N N . GLU A 1 81 ? -6.305 -10.283 14.637 1.00 93.06 81 GLU A N 1
ATOM 632 C CA . GLU A 1 81 ? -5.604 -9.101 14.119 1.00 93.06 81 GLU A CA 1
ATOM 633 C C . GLU A 1 81 ? -5.396 -9.160 12.598 1.00 93.06 81 GLU A C 1
ATOM 635 O O . GLU A 1 81 ? -5.813 -8.249 11.885 1.00 93.06 81 GLU A O 1
ATOM 640 N N . GLU A 1 82 ? -4.851 -10.270 12.095 1.00 92.44 82 GLU A N 1
ATOM 641 C CA . GLU A 1 82 ? -4.611 -10.492 10.664 1.00 92.44 82 GLU A CA 1
ATOM 642 C C . GLU A 1 82 ? -5.897 -10.345 9.836 1.00 92.44 82 GLU A C 1
ATOM 644 O O . GLU A 1 82 ? -5.906 -9.660 8.816 1.00 92.44 82 GLU A O 1
ATOM 649 N N . LYS A 1 83 ? -7.026 -10.877 10.327 1.00 93.62 83 LYS A N 1
ATOM 650 C CA . LYS A 1 83 ? -8.334 -10.727 9.666 1.00 93.62 83 LYS A CA 1
ATOM 651 C C . LYS A 1 83 ? -8.824 -9.284 9.648 1.00 93.62 83 LYS A C 1
ATOM 653 O O . LYS A 1 83 ? -9.513 -8.894 8.711 1.00 93.62 83 LYS A O 1
ATOM 658 N N . ALA A 1 84 ? -8.524 -8.493 10.677 1.00 94.38 84 ALA A N 1
ATOM 659 C CA . ALA A 1 84 ? -8.874 -7.075 10.681 1.00 94.38 84 ALA A CA 1
ATOM 660 C C . ALA A 1 84 ? -8.047 -6.293 9.653 1.00 94.38 84 ALA A C 1
ATOM 662 O O . ALA A 1 84 ? -8.594 -5.441 8.952 1.00 94.38 84 ALA A O 1
ATOM 663 N N . ILE A 1 85 ? -6.758 -6.614 9.529 1.00 95.81 85 ILE A N 1
ATOM 664 C CA . ILE A 1 85 ? -5.867 -6.029 8.522 1.00 95.81 85 ILE A CA 1
ATOM 665 C C . ILE A 1 85 ? -6.343 -6.390 7.115 1.00 95.81 85 ILE A C 1
ATOM 667 O O . ILE A 1 85 ? -6.529 -5.496 6.287 1.00 95.81 85 ILE A O 1
ATOM 671 N N . GLU A 1 86 ? -6.599 -7.675 6.866 1.00 95.19 86 GLU A N 1
ATOM 672 C CA . GLU A 1 86 ? -7.133 -8.166 5.596 1.00 95.19 86 GLU A CA 1
ATOM 673 C C . GLU A 1 86 ? -8.454 -7.469 5.254 1.00 95.19 86 GLU A C 1
ATOM 675 O O . GLU A 1 86 ? -8.604 -6.940 4.157 1.00 95.19 86 GLU A O 1
ATOM 680 N N . GLU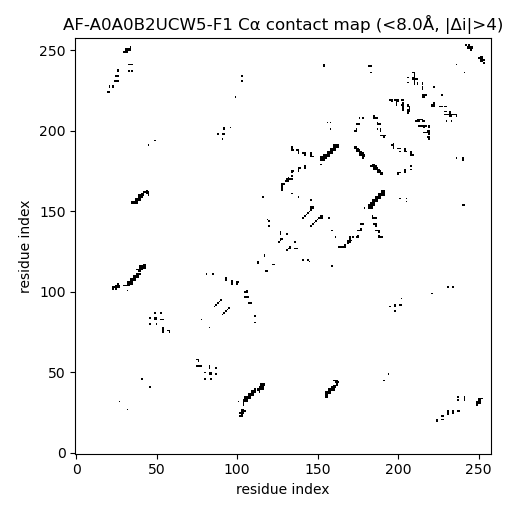 A 1 87 ? -9.394 -7.388 6.199 1.00 94.94 87 GLU A N 1
ATOM 681 C CA . GLU A 1 87 ? -10.692 -6.749 5.982 1.00 94.94 87 GLU A CA 1
ATOM 682 C C . GLU A 1 87 ? -10.560 -5.256 5.639 1.00 94.94 87 GLU A C 1
ATOM 684 O O . GLU A 1 87 ? -11.222 -4.784 4.709 1.00 94.94 87 GLU A O 1
ATOM 689 N N . TYR A 1 88 ? -9.699 -4.522 6.350 1.00 95.44 88 TYR A N 1
ATOM 690 C CA . TYR A 1 88 ? -9.434 -3.104 6.093 1.00 95.44 88 TYR A CA 1
ATOM 691 C C . TYR A 1 88 ? -8.820 -2.881 4.707 1.00 95.44 88 TYR A C 1
ATOM 693 O O . TYR A 1 88 ? -9.337 -2.083 3.920 1.00 95.44 88 TYR A O 1
ATOM 701 N N . LEU A 1 89 ? -7.739 -3.598 4.391 1.00 96.25 89 LEU A N 1
ATOM 702 C CA . LEU A 1 89 ? -6.998 -3.408 3.146 1.00 96.25 89 LEU A CA 1
ATOM 703 C C . LEU A 1 89 ? -7.757 -3.948 1.938 1.00 96.25 89 LEU A C 1
ATOM 705 O O . LEU A 1 89 ? -7.760 -3.303 0.892 1.00 96.25 89 LEU A O 1
ATOM 709 N N . TYR A 1 90 ? -8.434 -5.088 2.066 1.00 94.44 90 TYR A N 1
ATOM 710 C CA . TYR A 1 90 ? -9.182 -5.673 0.960 1.00 94.44 90 TYR A CA 1
ATOM 711 C C . TYR A 1 90 ? -10.354 -4.779 0.556 1.00 94.44 90 TYR A C 1
ATOM 713 O O . TYR A 1 90 ? -10.464 -4.393 -0.607 1.00 94.44 90 TYR A O 1
ATOM 721 N N . LYS A 1 91 ? -11.210 -4.405 1.518 1.00 91.69 91 LYS A N 1
ATOM 722 C CA . LYS A 1 91 ? -12.403 -3.590 1.240 1.00 91.69 91 LYS A CA 1
ATOM 723 C C . LYS A 1 91 ? -12.047 -2.149 0.890 1.00 91.69 91 LYS A C 1
ATOM 725 O O . LYS A 1 91 ? -12.672 -1.568 0.008 1.00 91.69 91 LYS A O 1
ATOM 730 N N . GLY A 1 92 ? -11.088 -1.565 1.609 1.00 90.06 92 GLY A N 1
ATOM 731 C CA . GLY A 1 92 ? -10.712 -0.164 1.440 1.00 90.06 92 GLY A CA 1
ATOM 732 C C . GLY A 1 92 ? -9.865 0.069 0.195 1.00 90.06 92 GLY A C 1
ATOM 733 O O . GLY A 1 92 ? -10.102 1.023 -0.537 1.00 90.06 92 GLY A O 1
ATOM 734 N N . PHE A 1 93 ? -8.897 -0.810 -0.060 1.00 92.69 93 PHE A N 1
ATOM 735 C CA . PHE A 1 93 ? -7.883 -0.614 -1.089 1.00 92.69 93 PHE A CA 1
ATOM 736 C C . PHE A 1 93 ? -7.983 -1.632 -2.228 1.00 92.69 93 PHE A C 1
ATOM 738 O O . PHE A 1 93 ? -8.223 -1.235 -3.369 1.00 92.69 93 PHE A O 1
ATOM 745 N N . LEU A 1 94 ? -7.801 -2.924 -1.947 1.00 94.00 94 LEU A N 1
ATOM 746 C CA . LEU A 1 94 ? -7.528 -3.913 -2.991 1.00 94.00 94 LEU A CA 1
ATOM 747 C C . LEU A 1 94 ? -8.706 -4.088 -3.950 1.00 94.00 94 LEU A C 1
ATOM 749 O O . LEU A 1 94 ? -8.511 -4.110 -5.162 1.00 94.00 94 LEU A O 1
ATOM 753 N N . GLN A 1 95 ? -9.927 -4.191 -3.422 1.00 92.56 95 GLN A N 1
ATOM 754 C CA . GLN A 1 95 ? -11.122 -4.397 -4.234 1.00 92.56 95 GLN A CA 1
ATOM 755 C C . GLN A 1 95 ? -11.407 -3.193 -5.153 1.00 92.56 95 GLN A C 1
ATOM 757 O O . GLN A 1 95 ? -11.445 -3.405 -6.365 1.00 92.56 95 GLN A O 1
ATOM 762 N N . PRO A 1 96 ? -11.522 -1.938 -4.661 1.00 90.00 96 PRO A N 1
ATOM 763 C CA . PRO A 1 96 ? -11.710 -0.785 -5.547 1.00 90.00 96 PRO A CA 1
ATOM 764 C C . PRO A 1 96 ? -10.580 -0.610 -6.568 1.00 90.00 96 PRO A C 1
ATOM 766 O O . PRO A 1 96 ? -10.822 -0.197 -7.705 1.00 90.00 96 PRO A O 1
ATOM 769 N N . TYR A 1 97 ? -9.342 -0.925 -6.176 1.00 90.94 97 TYR A N 1
ATOM 770 C CA . TYR A 1 97 ? -8.195 -0.845 -7.073 1.00 90.94 97 TYR A CA 1
ATOM 771 C C . TYR A 1 97 ? -8.284 -1.882 -8.197 1.00 90.94 97 TYR A C 1
ATOM 773 O O . TYR A 1 97 ? -8.112 -1.539 -9.368 1.00 90.94 97 TYR A O 1
ATOM 781 N N . ASN A 1 98 ? -8.633 -3.127 -7.863 1.00 91.62 98 ASN A N 1
ATOM 782 C CA . ASN A 1 98 ? -8.837 -4.202 -8.830 1.00 91.62 98 ASN A CA 1
ATOM 783 C C . ASN A 1 98 ? -10.040 -3.954 -9.744 1.00 91.62 98 ASN A C 1
ATOM 785 O O . ASN A 1 98 ? -9.928 -4.192 -10.944 1.00 91.62 98 ASN A O 1
ATOM 789 N N . ASP A 1 99 ? -11.146 -3.402 -9.236 1.00 89.00 99 ASP A N 1
ATOM 790 C CA . ASP A 1 99 ? -12.306 -3.022 -10.058 1.00 89.00 99 ASP A CA 1
ATOM 791 C C . ASP A 1 99 ? -11.913 -2.047 -11.188 1.00 89.00 99 ASP A C 1
ATOM 793 O O . ASP A 1 99 ? -12.503 -2.047 -12.275 1.00 89.00 99 ASP A O 1
ATOM 797 N N . PHE A 1 100 ? -10.891 -1.217 -10.955 1.00 87.31 100 PHE A N 1
ATOM 798 C CA . PHE A 1 100 ? -10.323 -0.341 -11.974 1.00 87.31 100 PHE A CA 1
ATOM 799 C C . PHE A 1 100 ? -9.253 -1.033 -12.832 1.00 87.31 100 PHE A C 1
ATOM 801 O O . PHE A 1 100 ? -9.327 -0.973 -14.062 1.00 87.31 100 PHE A O 1
ATOM 808 N N . ALA A 1 101 ? -8.270 -1.685 -12.206 1.00 88.31 101 ALA A N 1
ATOM 809 C CA . ALA A 1 101 ? -7.124 -2.297 -12.879 1.00 88.31 101 ALA A CA 1
ATOM 810 C C . ALA A 1 101 ? -7.515 -3.457 -13.807 1.00 88.31 101 ALA A C 1
ATOM 812 O O . ALA A 1 101 ? -6.881 -3.658 -14.844 1.00 88.31 101 ALA A O 1
ATOM 813 N N . PHE A 1 102 ? -8.608 -4.161 -13.501 1.00 87.88 102 PHE A N 1
ATOM 814 C CA . PHE A 1 102 ? -9.093 -5.282 -14.302 1.00 87.88 102 PHE A CA 1
ATOM 815 C C . PHE A 1 102 ? -9.468 -4.877 -15.733 1.00 87.88 102 PHE A C 1
ATOM 817 O O . PHE A 1 102 ? -9.347 -5.682 -16.651 1.00 87.88 102 PHE A O 1
ATOM 824 N N . LYS A 1 103 ? -9.822 -3.603 -15.967 1.00 85.69 103 LYS A N 1
ATOM 825 C CA . LYS A 1 103 ? -10.047 -3.050 -17.320 1.00 85.69 103 LYS A CA 1
ATOM 826 C C . LYS A 1 103 ? -8.810 -3.133 -18.220 1.00 85.69 103 LYS A C 1
ATOM 828 O O . LYS A 1 103 ? -8.933 -3.017 -19.433 1.00 85.69 103 LYS A O 1
ATOM 833 N N . TYR A 1 104 ? -7.637 -3.312 -17.619 1.00 85.12 104 TYR A N 1
ATOM 834 C CA . TYR A 1 104 ? -6.350 -3.450 -18.289 1.00 85.12 104 TYR A CA 1
ATOM 835 C C . TYR A 1 104 ? -5.818 -4.887 -18.260 1.00 85.12 104 TYR A C 1
ATOM 837 O O . TYR A 1 104 ? -4.656 -5.101 -18.599 1.00 85.12 104 TYR A O 1
ATOM 845 N N . ASN A 1 105 ? -6.644 -5.863 -17.861 1.00 86.44 105 ASN A N 1
ATOM 846 C CA . ASN A 1 105 ? -6.240 -7.246 -17.605 1.00 86.44 105 ASN A CA 1
ATOM 847 C C . ASN A 1 105 ? -5.135 -7.362 -16.541 1.00 86.44 105 ASN A C 1
ATOM 849 O O . ASN A 1 105 ? -4.224 -8.181 -16.657 1.00 86.44 105 ASN A O 1
ATOM 853 N N . ILE A 1 106 ? -5.214 -6.546 -15.488 1.00 86.94 106 ILE A N 1
ATOM 854 C CA . ILE A 1 106 ? -4.323 -6.623 -14.327 1.00 86.94 106 ILE A CA 1
ATOM 855 C C . ILE A 1 106 ? -5.155 -6.959 -13.090 1.00 86.94 106 ILE A C 1
ATOM 857 O O . ILE A 1 106 ? -6.202 -6.355 -12.855 1.00 86.94 106 ILE A O 1
ATOM 861 N N . LEU A 1 107 ? -4.674 -7.906 -12.293 1.00 89.19 107 LEU A N 1
ATOM 862 C CA . LEU A 1 107 ? -5.220 -8.276 -10.998 1.00 89.19 107 LEU A CA 1
ATOM 863 C C . LEU A 1 107 ? -4.108 -8.198 -9.957 1.00 89.19 107 LEU A C 1
ATOM 865 O O . LEU A 1 107 ? -3.040 -8.766 -10.143 1.00 89.19 107 LEU A O 1
ATOM 869 N N . PHE A 1 108 ? -4.366 -7.506 -8.859 1.00 89.94 108 PHE A N 1
ATOM 870 C CA . PHE A 1 108 ? -3.463 -7.451 -7.722 1.00 89.94 108 PHE A CA 1
ATOM 871 C C . PHE A 1 108 ? -3.916 -8.448 -6.659 1.00 89.94 108 PHE A C 1
ATOM 873 O O . PHE A 1 108 ? -5.093 -8.460 -6.283 1.00 89.94 108 PHE A O 1
ATOM 880 N N . ASP A 1 109 ? -2.976 -9.246 -6.166 1.00 90.81 109 ASP A N 1
ATOM 881 C CA . ASP A 1 109 ? -3.160 -10.153 -5.036 1.00 90.81 109 ASP A CA 1
ATOM 882 C C . ASP A 1 109 ? -2.345 -9.661 -3.840 1.00 90.81 109 ASP A C 1
ATOM 884 O O . ASP A 1 109 ? -1.227 -9.166 -3.997 1.00 90.81 109 ASP A O 1
ATOM 888 N N . MET A 1 110 ? -2.908 -9.762 -2.642 1.00 92.31 110 MET A N 1
ATOM 889 C CA . MET A 1 110 ? -2.292 -9.239 -1.424 1.00 92.31 110 MET A CA 1
ATOM 890 C C . MET A 1 110 ? -1.718 -10.379 -0.589 1.00 92.31 110 MET A C 1
ATOM 892 O O . MET A 1 110 ? -2.437 -11.283 -0.179 1.00 92.31 110 MET A O 1
ATOM 896 N N . ASP A 1 111 ? -0.426 -10.293 -0.289 1.00 90.69 111 ASP A N 1
ATOM 897 C CA . ASP A 1 111 ? 0.292 -11.231 0.567 1.00 90.69 111 ASP A CA 1
ATOM 898 C C . ASP A 1 111 ? 0.547 -10.611 1.947 1.00 90.69 111 ASP A C 1
ATOM 900 O O . ASP A 1 111 ? 1.257 -9.608 2.079 1.00 90.69 111 ASP A O 1
ATOM 904 N N . LEU A 1 112 ? -0.029 -11.243 2.973 1.00 92.19 112 LEU A N 1
ATOM 905 C CA . LEU A 1 112 ? 0.103 -10.869 4.382 1.00 92.19 112 LEU A CA 1
ATOM 906 C C . LEU A 1 112 ? 0.998 -11.831 5.178 1.00 92.19 112 LEU A C 1
ATOM 908 O O . LEU A 1 112 ? 1.143 -11.657 6.381 1.00 92.19 112 LEU A O 1
ATOM 912 N N . THR A 1 113 ? 1.661 -12.808 4.550 1.00 88.06 113 THR A N 1
ATOM 913 C CA . THR A 1 113 ? 2.410 -13.870 5.261 1.00 88.06 113 THR A CA 1
ATOM 914 C C . THR A 1 113 ? 3.446 -13.331 6.262 1.00 88.06 113 THR A C 1
ATOM 916 O O . THR A 1 113 ? 3.713 -13.964 7.280 1.00 88.06 113 THR A O 1
ATOM 919 N N . ASN A 1 114 ? 4.025 -12.154 6.001 1.00 88.12 114 ASN A N 1
ATOM 920 C CA . ASN A 1 114 ? 4.953 -11.467 6.905 1.00 88.12 114 ASN A CA 1
ATOM 921 C C . ASN A 1 114 ? 4.564 -9.990 7.077 1.00 88.12 114 ASN A C 1
ATOM 923 O O . ASN A 1 114 ? 5.360 -9.086 6.796 1.00 88.12 114 ASN A O 1
ATOM 927 N N . TYR A 1 115 ? 3.322 -9.741 7.497 1.00 92.62 115 TYR A N 1
ATOM 928 C CA . TYR A 1 115 ? 2.796 -8.380 7.576 1.00 92.62 115 TYR A CA 1
ATOM 929 C C . TYR A 1 115 ? 3.410 -7.524 8.694 1.00 92.62 115 TYR A C 1
ATOM 931 O O . TYR A 1 115 ? 3.407 -6.310 8.565 1.00 92.62 115 TYR A O 1
ATOM 939 N N . ASP A 1 116 ? 3.970 -8.081 9.772 1.00 91.94 116 ASP A N 1
ATOM 940 C CA . ASP A 1 116 ? 4.607 -7.260 10.817 1.00 91.94 116 ASP A CA 1
ATOM 941 C C . ASP A 1 116 ? 5.998 -6.769 10.375 1.00 91.94 116 ASP A C 1
ATOM 943 O O . ASP A 1 116 ? 6.984 -7.516 10.374 1.00 91.94 116 ASP A O 1
ATOM 947 N N . ALA A 1 117 ? 6.106 -5.478 10.061 1.00 87.38 117 ALA A N 1
ATOM 948 C CA . ALA A 1 117 ? 7.345 -4.836 9.635 1.00 87.38 117 ALA A CA 1
ATOM 949 C C . ALA A 1 117 ? 8.455 -4.904 10.700 1.00 87.38 117 ALA A C 1
ATOM 951 O O . ALA A 1 117 ? 9.644 -4.959 10.358 1.00 87.38 117 ALA A O 1
ATOM 952 N N . ASN A 1 118 ? 8.104 -4.929 11.989 1.00 84.06 118 ASN A N 1
ATOM 953 C CA . ASN A 1 118 ? 9.087 -4.988 13.071 1.00 84.06 118 ASN A CA 1
ATOM 954 C C . ASN A 1 118 ? 9.817 -6.334 13.094 1.00 84.06 118 ASN A C 1
ATOM 956 O O . ASN A 1 118 ? 11.025 -6.372 13.363 1.00 84.06 118 ASN A O 1
ATOM 960 N N . SER A 1 119 ? 9.104 -7.416 12.765 1.00 83.12 119 SER A N 1
ATOM 961 C CA . SER A 1 119 ? 9.668 -8.764 12.651 1.00 83.12 119 SER A CA 1
ATOM 962 C C . SER A 1 119 ? 10.708 -8.864 11.525 1.00 83.12 119 SER A C 1
ATOM 964 O O . SER A 1 119 ? 11.745 -9.509 11.681 1.00 83.12 119 SER A O 1
ATOM 966 N N . LEU A 1 120 ? 10.485 -8.142 10.424 1.00 78.12 120 LEU A N 1
ATOM 967 C CA . LEU A 1 120 ? 11.341 -8.152 9.237 1.00 78.12 120 LEU A CA 1
ATOM 968 C C . LEU A 1 120 ? 12.550 -7.222 9.368 1.00 78.12 120 LEU A C 1
ATOM 970 O O . LEU A 1 120 ? 13.675 -7.553 8.972 1.00 78.12 120 LEU A O 1
ATOM 974 N N . LEU A 1 121 ? 12.341 -6.026 9.915 1.00 78.44 121 LEU A N 1
ATOM 975 C CA . LEU A 1 121 ? 13.383 -5.005 9.966 1.00 78.44 121 LEU A CA 1
ATOM 976 C C . LEU A 1 121 ? 14.249 -5.089 11.226 1.00 78.44 121 LEU A C 1
ATOM 978 O O . LEU A 1 121 ? 15.355 -4.546 11.207 1.00 78.44 121 LEU A O 1
ATOM 982 N N . ASN A 1 122 ? 13.855 -5.856 12.252 1.00 67.44 122 ASN A N 1
ATOM 983 C CA . ASN A 1 122 ? 14.584 -6.019 13.522 1.00 67.44 122 ASN A CA 1
ATOM 984 C C . ASN A 1 122 ? 14.897 -4.688 14.231 1.00 67.44 122 ASN A C 1
ATOM 986 O O . ASN A 1 122 ? 15.860 -4.594 14.998 1.00 67.44 122 ASN A O 1
ATOM 990 N N . ASN A 1 123 ? 14.099 -3.647 13.993 1.00 62.59 123 ASN A N 1
ATOM 991 C CA . ASN A 1 123 ? 14.371 -2.317 14.516 1.00 62.59 123 ASN A CA 1
ATOM 992 C C . ASN A 1 123 ? 13.467 -2.012 15.716 1.00 62.59 123 ASN A C 1
ATOM 994 O O . ASN A 1 123 ? 12.392 -1.446 15.581 1.00 62.59 123 ASN A O 1
ATOM 998 N N . LYS A 1 124 ? 13.906 -2.408 16.916 1.00 54.72 124 LYS A N 1
ATOM 999 C CA . LYS A 1 124 ? 13.124 -2.238 18.159 1.00 54.72 124 LYS A CA 1
ATOM 1000 C C . LYS A 1 124 ? 13.009 -0.786 18.637 1.00 54.72 124 LYS A C 1
ATOM 1002 O O . LYS A 1 124 ? 12.272 -0.526 19.584 1.00 54.72 124 LYS A O 1
ATOM 1007 N N . PHE A 1 125 ? 13.774 0.141 18.059 1.00 60.50 125 PHE A N 1
ATOM 1008 C CA . PHE A 1 125 ? 13.742 1.547 18.451 1.00 60.50 125 PHE A CA 1
ATOM 1009 C C . PHE A 1 125 ? 13.920 2.448 17.235 1.00 60.50 125 PHE A C 1
ATOM 1011 O O . PHE A 1 125 ? 15.038 2.677 16.771 1.00 60.50 125 PHE A O 1
ATOM 1018 N N . ASP A 1 126 ? 12.808 2.973 16.741 1.00 68.69 126 ASP A N 1
ATOM 1019 C CA . ASP A 1 126 ? 12.802 3.892 15.620 1.00 68.69 126 ASP A CA 1
ATOM 1020 C C . ASP A 1 126 ? 12.729 5.346 16.109 1.00 68.69 126 ASP A C 1
ATOM 1022 O O . ASP A 1 126 ? 11.779 5.728 16.783 1.00 68.69 126 ASP A O 1
ATOM 1026 N N . ARG A 1 127 ? 13.758 6.141 15.781 1.00 75.00 127 ARG A N 1
ATOM 1027 C CA . ARG A 1 127 ? 13.853 7.583 16.099 1.00 75.00 127 ARG A CA 1
ATOM 1028 C C . ARG A 1 127 ? 13.536 8.486 14.908 1.00 75.00 127 ARG A C 1
ATOM 1030 O O . ARG A 1 127 ? 13.773 9.695 14.953 1.00 75.00 127 ARG A O 1
ATOM 1037 N N . SER A 1 128 ? 13.144 7.889 13.788 1.00 78.44 128 SER A N 1
ATOM 1038 C CA . SER A 1 128 ? 12.946 8.606 12.532 1.00 78.44 128 SER A CA 1
ATOM 1039 C C . SER A 1 128 ? 11.808 9.614 12.646 1.00 78.44 128 SER A C 1
ATOM 1041 O O . SER A 1 128 ? 11.928 10.704 12.097 1.00 78.44 128 SER A O 1
ATOM 1043 N N . CYS A 1 129 ? 10.778 9.318 13.448 1.00 79.94 129 CYS A N 1
ATOM 1044 C CA . CYS A 1 129 ? 9.689 10.249 13.725 1.00 79.94 129 CYS A CA 1
ATOM 1045 C C . CYS A 1 129 ? 10.191 11.556 14.364 1.00 79.94 129 CYS A C 1
ATOM 1047 O O . CYS A 1 129 ? 9.616 12.605 14.100 1.00 79.94 129 CYS A O 1
ATOM 1049 N N . GLU A 1 130 ? 11.250 11.536 15.176 1.00 79.06 130 GLU A N 1
ATOM 1050 C CA . GLU A 1 130 ? 11.710 12.690 15.960 1.00 79.06 130 GLU A CA 1
ATOM 1051 C C . GLU A 1 130 ? 12.834 13.498 15.298 1.00 79.06 130 GLU A C 1
ATOM 1053 O O . GLU A 1 130 ? 13.043 14.654 15.671 1.00 79.06 130 GLU A O 1
ATOM 1058 N N . ILE A 1 131 ? 13.593 12.897 14.375 1.00 79.50 131 ILE A N 1
ATOM 1059 C CA . ILE A 1 131 ? 14.878 13.452 13.907 1.00 79.50 131 ILE A CA 1
ATOM 1060 C C . ILE A 1 131 ? 14.923 13.670 12.388 1.00 79.50 131 ILE A C 1
ATOM 1062 O O . ILE A 1 131 ? 15.660 14.544 11.932 1.00 79.50 131 ILE A O 1
ATOM 1066 N N . TYR A 1 132 ? 14.167 12.904 11.602 1.00 82.12 132 TYR A N 1
ATOM 1067 C CA . TYR A 1 132 ? 14.251 12.902 10.138 1.00 82.12 132 TYR A CA 1
ATOM 1068 C C . TYR A 1 132 ? 12.860 12.905 9.496 1.00 82.12 132 TYR A C 1
ATOM 1070 O O . TYR A 1 132 ? 11.849 13.022 10.186 1.00 82.12 132 TYR A O 1
ATOM 1078 N N . ASP A 1 133 ? 12.808 12.805 8.165 1.00 87.44 133 ASP A N 1
ATOM 1079 C CA . ASP A 1 133 ? 11.587 12.379 7.488 1.00 87.44 133 ASP A CA 1
ATOM 1080 C C . ASP A 1 133 ? 11.439 10.854 7.665 1.00 87.44 133 ASP A C 1
ATOM 1082 O O . ASP A 1 133 ? 12.232 10.092 7.093 1.00 87.44 133 ASP A O 1
ATOM 1086 N N . PRO A 1 134 ? 10.461 10.382 8.461 1.00 86.62 134 PRO A N 1
ATOM 1087 C CA . PRO A 1 134 ? 10.284 8.960 8.713 1.00 86.62 134 PRO A CA 1
ATOM 1088 C C . PRO A 1 134 ? 9.920 8.178 7.454 1.00 86.62 134 PRO A C 1
ATOM 1090 O O . PRO A 1 134 ? 10.344 7.033 7.329 1.00 86.62 134 PRO A O 1
ATOM 1093 N N . LEU A 1 135 ? 9.182 8.768 6.507 1.00 89.19 135 LEU A N 1
ATOM 1094 C CA . LEU A 1 135 ? 8.767 8.049 5.303 1.00 89.19 135 LEU A CA 1
ATOM 1095 C C . LEU A 1 135 ? 9.960 7.739 4.416 1.00 89.19 135 LEU A C 1
ATOM 1097 O O . LEU A 1 135 ? 10.158 6.587 4.049 1.00 89.19 135 LEU A O 1
ATOM 1101 N N . GLU A 1 136 ? 10.773 8.742 4.101 1.00 88.50 136 GLU A N 1
ATOM 1102 C CA . GLU A 1 136 ? 11.939 8.557 3.237 1.00 88.50 136 GLU A CA 1
ATOM 1103 C C . GLU A 1 136 ? 12.970 7.625 3.887 1.00 88.50 136 GLU A C 1
ATOM 1105 O O . GLU A 1 136 ? 13.450 6.680 3.255 1.00 88.50 136 GLU A O 1
ATOM 1110 N N . GLN A 1 137 ? 13.268 7.837 5.173 1.00 88.50 137 GLN A N 1
ATOM 1111 C CA . GLN A 1 137 ? 14.269 7.042 5.878 1.00 88.50 137 GLN A CA 1
ATOM 1112 C C . GLN A 1 137 ? 13.844 5.576 6.025 1.00 88.50 137 GLN A C 1
ATOM 1114 O O . GLN A 1 137 ? 14.633 4.678 5.714 1.00 88.50 137 GLN A O 1
ATOM 1119 N N . ARG A 1 138 ? 12.614 5.317 6.492 1.00 88.88 138 ARG A N 1
ATOM 1120 C CA . ARG A 1 138 ? 12.110 3.946 6.664 1.00 88.88 138 ARG A CA 1
ATOM 1121 C C . ARG A 1 138 ? 11.974 3.245 5.325 1.00 88.88 138 ARG A C 1
ATOM 1123 O O . ARG A 1 138 ? 12.390 2.095 5.223 1.00 88.88 138 ARG A O 1
ATOM 1130 N N . ASN A 1 139 ? 11.483 3.938 4.295 1.00 91.38 139 ASN A N 1
ATOM 1131 C CA . ASN A 1 139 ? 11.357 3.356 2.963 1.00 91.38 139 ASN A CA 1
ATOM 1132 C C . ASN A 1 139 ? 12.717 2.959 2.388 1.00 91.38 139 ASN A C 1
ATOM 1134 O O . ASN A 1 139 ? 12.851 1.866 1.853 1.00 91.38 139 ASN A O 1
ATOM 1138 N N . GLY A 1 140 ? 13.742 3.803 2.543 1.00 89.44 140 GLY A N 1
ATOM 1139 C CA . GLY A 1 140 ? 15.098 3.481 2.098 1.00 89.44 140 GLY A CA 1
ATOM 1140 C C . GLY A 1 140 ? 15.678 2.254 2.809 1.00 89.44 140 GLY A C 1
ATOM 1141 O O . GLY A 1 140 ? 16.257 1.381 2.166 1.00 89.44 140 GLY A O 1
ATOM 1142 N N . ILE A 1 141 ? 15.488 2.146 4.129 1.00 89.12 141 ILE A N 1
ATOM 1143 C CA . ILE A 1 141 ? 15.922 0.971 4.906 1.00 89.12 141 ILE A CA 1
ATOM 1144 C C . ILE A 1 141 ? 15.163 -0.283 4.464 1.00 89.12 141 ILE A C 1
ATOM 1146 O O . ILE A 1 141 ? 15.778 -1.324 4.232 1.00 89.12 141 ILE A O 1
ATOM 1150 N N . ALA A 1 142 ? 13.839 -0.185 4.354 1.00 89.56 142 ALA A N 1
ATOM 1151 C CA . ALA A 1 142 ? 12.974 -1.299 4.002 1.00 89.56 142 ALA A CA 1
ATOM 1152 C C . ALA A 1 142 ? 13.249 -1.804 2.580 1.00 89.56 142 ALA A C 1
ATOM 1154 O O . ALA A 1 142 ? 13.419 -3.005 2.379 1.00 89.56 142 ALA A O 1
ATOM 1155 N N . TYR A 1 143 ? 13.397 -0.884 1.623 1.00 90.25 143 TYR A N 1
ATOM 1156 C CA . TYR A 1 143 ? 13.787 -1.184 0.250 1.00 90.25 143 TYR A CA 1
ATOM 1157 C C . TYR A 1 143 ? 15.124 -1.926 0.196 1.00 90.25 143 TYR A C 1
ATOM 1159 O O . TYR A 1 143 ? 15.194 -3.028 -0.339 1.00 90.25 143 TYR A O 1
ATOM 1167 N N . ASN A 1 144 ? 16.173 -1.374 0.812 1.00 88.12 144 ASN A N 1
ATOM 1168 C CA . ASN A 1 144 ? 17.496 -1.996 0.767 1.00 88.12 144 ASN A CA 1
ATOM 1169 C C . ASN A 1 144 ? 17.490 -3.390 1.410 1.00 88.12 144 ASN A C 1
ATOM 1171 O O . ASN A 1 144 ? 18.047 -4.331 0.856 1.00 88.12 144 ASN A O 1
ATOM 1175 N N . LYS A 1 145 ? 16.827 -3.545 2.558 1.00 85.56 145 LYS A N 1
ATOM 1176 C CA . LYS A 1 145 ? 16.870 -4.796 3.316 1.00 85.56 145 LYS A CA 1
ATOM 1177 C C . LYS A 1 145 ? 15.973 -5.892 2.743 1.00 85.56 145 LYS A C 1
ATOM 1179 O O . LYS A 1 145 ? 16.369 -7.049 2.738 1.00 85.56 145 LYS A O 1
ATOM 1184 N N . GLN A 1 146 ? 14.756 -5.568 2.313 1.00 82.81 146 GLN A N 1
ATOM 1185 C CA . GLN A 1 146 ? 13.807 -6.586 1.849 1.00 82.81 146 GLN A CA 1
ATOM 1186 C C . GLN A 1 146 ? 13.815 -6.736 0.333 1.00 82.81 146 GLN A C 1
ATOM 1188 O O . GLN A 1 146 ? 13.889 -7.850 -0.175 1.00 82.81 146 GLN A O 1
ATOM 1193 N N . VAL A 1 147 ? 13.799 -5.622 -0.395 1.00 79.44 147 VAL A N 1
ATOM 1194 C CA . VAL A 1 147 ? 13.680 -5.657 -1.856 1.00 79.44 147 VAL A CA 1
ATOM 1195 C C . VAL A 1 147 ? 15.026 -5.976 -2.504 1.00 79.44 147 VAL A C 1
ATOM 1197 O O . VAL A 1 147 ? 15.112 -6.874 -3.337 1.00 79.44 147 VAL A O 1
ATOM 1200 N N . GLU A 1 148 ? 16.095 -5.285 -2.110 1.00 80.44 148 GLU A N 1
ATOM 1201 C CA . GLU A 1 148 ? 17.424 -5.497 -2.702 1.00 80.44 148 GLU A CA 1
ATOM 1202 C C . GLU A 1 148 ? 18.151 -6.702 -2.089 1.00 80.44 148 GLU A C 1
ATOM 1204 O O . GLU A 1 148 ? 18.566 -7.597 -2.820 1.00 80.44 148 GLU A O 1
ATOM 1209 N N . GLU A 1 149 ? 18.304 -6.766 -0.762 1.00 80.50 149 GLU A N 1
ATOM 1210 C CA . GLU A 1 149 ? 19.115 -7.811 -0.115 1.00 80.50 149 GLU A CA 1
ATOM 1211 C C . GLU A 1 149 ? 18.428 -9.185 -0.068 1.00 80.50 149 GLU A C 1
ATOM 1213 O O . GLU A 1 149 ? 19.062 -10.189 -0.394 1.00 80.50 149 GLU A O 1
ATOM 1218 N N . VAL A 1 150 ? 17.157 -9.255 0.347 1.00 75.12 150 VAL A N 1
ATOM 1219 C CA . VAL A 1 150 ? 16.440 -10.538 0.508 1.00 75.12 150 VAL A CA 1
ATOM 1220 C C . VAL A 1 150 ? 15.889 -11.049 -0.822 1.00 75.12 150 VAL A C 1
ATOM 1222 O O . VAL A 1 150 ? 16.018 -12.236 -1.112 1.00 75.12 150 VAL A O 1
ATOM 1225 N N . MET A 1 151 ? 15.303 -10.172 -1.641 1.00 74.06 151 MET A N 1
ATOM 1226 C CA . MET A 1 151 ? 14.691 -10.553 -2.923 1.00 74.06 151 MET A CA 1
ATOM 1227 C C . MET A 1 151 ? 15.602 -10.337 -4.139 1.00 74.06 151 MET A C 1
ATOM 1229 O O . MET A 1 151 ? 15.204 -10.631 -5.266 1.00 74.06 151 MET A O 1
ATOM 1233 N N . GLY A 1 152 ? 16.829 -9.844 -3.945 1.00 70.19 152 GLY A N 1
ATOM 1234 C CA . GLY A 1 152 ? 17.805 -9.676 -5.025 1.00 70.19 152 GLY A CA 1
ATOM 1235 C C . GLY A 1 152 ? 17.415 -8.620 -6.064 1.00 70.19 152 GLY A C 1
ATOM 1236 O O . GLY A 1 152 ? 17.832 -8.726 -7.216 1.00 70.19 152 GLY A O 1
ATOM 1237 N N . GLY A 1 153 ? 16.568 -7.649 -5.705 1.00 63.62 153 GLY A N 1
ATOM 1238 C CA . GLY A 1 153 ? 16.045 -6.631 -6.625 1.00 63.62 153 GLY A CA 1
ATOM 1239 C C . GLY A 1 153 ? 15.006 -7.156 -7.629 1.00 63.62 153 GLY A C 1
ATOM 1240 O O . GLY A 1 153 ? 14.588 -6.418 -8.533 1.00 63.62 153 GLY A O 1
ATOM 1241 N N . ASN A 1 154 ? 14.581 -8.416 -7.479 1.00 63.81 154 ASN A N 1
ATOM 1242 C CA . ASN A 1 154 ? 13.584 -9.047 -8.337 1.00 63.81 154 ASN A CA 1
ATOM 1243 C C . ASN A 1 154 ? 12.151 -8.590 -8.007 1.00 63.81 154 ASN A C 1
ATOM 1245 O O . ASN A 1 154 ? 11.899 -7.832 -7.073 1.00 63.81 154 ASN A O 1
ATOM 1249 N N . THR A 1 155 ? 11.223 -9.011 -8.866 1.00 67.44 155 THR A N 1
ATOM 1250 C CA . THR A 1 155 ? 9.794 -8.673 -8.912 1.00 67.44 155 THR A CA 1
ATOM 1251 C C . THR A 1 155 ? 9.077 -8.566 -7.577 1.00 67.44 155 THR A C 1
ATOM 1253 O O . THR A 1 155 ? 9.192 -9.449 -6.736 1.00 67.44 155 THR A O 1
ATOM 1256 N N . GLY A 1 156 ? 8.218 -7.554 -7.471 1.00 74.81 156 GLY A N 1
ATOM 1257 C CA . GLY A 1 156 ? 7.268 -7.401 -6.377 1.00 74.81 156 GLY A CA 1
ATOM 1258 C C . GLY A 1 156 ? 7.030 -5.933 -6.055 1.00 74.81 156 GLY A C 1
ATOM 1259 O O . GLY A 1 156 ? 7.890 -5.078 -6.297 1.00 74.81 156 GLY A O 1
ATOM 1260 N N . VAL A 1 157 ? 5.860 -5.641 -5.498 1.00 89.38 157 VAL A N 1
ATOM 1261 C CA . VAL A 1 157 ? 5.583 -4.335 -4.902 1.00 89.38 157 VAL A CA 1
ATOM 1262 C C . VAL A 1 157 ? 5.378 -4.528 -3.409 1.00 89.38 157 VAL A C 1
ATOM 1264 O O . VAL A 1 157 ? 4.490 -5.264 -2.989 1.00 89.38 157 VAL A O 1
ATOM 1267 N N . HIS A 1 158 ? 6.205 -3.860 -2.612 1.00 92.81 158 HIS A N 1
ATOM 1268 C CA . HIS A 1 158 ? 6.099 -3.851 -1.162 1.00 92.81 158 HIS A CA 1
ATOM 1269 C C . HIS A 1 158 ? 5.401 -2.579 -0.711 1.00 92.81 158 HIS A C 1
ATOM 1271 O O . HIS A 1 158 ? 5.848 -1.477 -1.036 1.00 92.81 158 HIS A O 1
ATOM 1277 N N . ILE A 1 159 ? 4.326 -2.727 0.050 1.00 95.94 159 ILE A N 1
ATOM 1278 C CA . ILE A 1 159 ? 3.593 -1.619 0.652 1.00 95.94 159 ILE A CA 1
ATOM 1279 C C . ILE A 1 159 ? 3.916 -1.611 2.140 1.00 95.94 159 ILE A C 1
ATOM 1281 O O . ILE A 1 159 ? 3.668 -2.589 2.836 1.00 95.94 159 ILE A O 1
ATOM 1285 N N . TRP A 1 160 ? 4.454 -0.501 2.626 1.00 95.62 160 TRP A N 1
ATOM 1286 C CA . TRP A 1 160 ? 4.831 -0.307 4.017 1.00 95.62 160 TRP A CA 1
ATOM 1287 C C . TRP A 1 160 ? 3.937 0.745 4.661 1.00 95.62 160 TRP A C 1
ATOM 1289 O O . TRP A 1 160 ? 3.918 1.894 4.220 1.00 95.62 160 TRP A O 1
ATOM 1299 N N . ILE A 1 161 ? 3.215 0.374 5.713 1.00 95.38 161 ILE A N 1
ATOM 1300 C CA . ILE A 1 161 ? 2.356 1.276 6.478 1.00 95.38 161 ILE A CA 1
ATOM 1301 C C . ILE A 1 161 ? 3.041 1.578 7.804 1.00 95.38 161 ILE A C 1
ATOM 1303 O O . ILE A 1 161 ? 3.154 0.731 8.690 1.00 95.38 161 ILE A O 1
ATOM 1307 N N . TRP A 1 162 ? 3.502 2.815 7.919 1.00 92.31 162 TRP A N 1
ATOM 1308 C CA . TRP A 1 162 ? 4.204 3.326 9.083 1.00 92.31 162 TRP A CA 1
ATOM 1309 C C . TRP A 1 162 ? 3.269 4.145 9.963 1.00 92.31 162 TRP A C 1
ATOM 1311 O O . TRP A 1 162 ? 2.348 4.784 9.476 1.00 92.31 162 TRP A O 1
ATOM 1321 N N . SER A 1 163 ? 3.548 4.214 11.250 1.00 89.44 163 SER A N 1
ATOM 1322 C CA . SER A 1 163 ? 2.911 5.068 12.230 1.00 89.44 163 SER A CA 1
ATOM 1323 C C . SER A 1 163 ? 3.972 5.889 12.963 1.00 89.44 163 SER A C 1
ATOM 1325 O O . SER A 1 163 ? 5.120 5.476 13.179 1.00 89.44 163 SER A O 1
ATOM 1327 N N . CYS A 1 164 ? 3.576 7.102 13.335 1.00 85.19 164 CYS A N 1
ATOM 1328 C CA . CYS A 1 164 ? 4.322 7.971 14.231 1.00 85.19 164 CYS A CA 1
ATOM 1329 C C . CYS A 1 164 ? 3.358 8.499 15.299 1.00 85.19 164 CYS A C 1
ATOM 1331 O O . CYS A 1 164 ? 2.238 8.884 14.957 1.00 85.19 164 CYS A O 1
ATOM 1333 N N . PRO A 1 165 ? 3.784 8.618 16.572 1.00 77.50 165 PRO A N 1
ATOM 1334 C CA . PRO A 1 165 ? 2.943 9.178 17.634 1.00 77.50 165 PRO A CA 1
ATOM 1335 C C . PRO A 1 165 ? 2.454 10.604 17.349 1.00 77.50 165 PRO A C 1
ATOM 1337 O O . PRO A 1 165 ? 1.422 11.034 17.856 1.00 77.50 165 PRO A O 1
ATOM 1340 N N . SER A 1 166 ? 3.205 11.364 16.549 1.00 70.06 166 SER A N 1
ATOM 1341 C CA . SER A 1 166 ? 2.781 12.673 16.065 1.00 70.06 166 SER A CA 1
ATOM 1342 C C . SER A 1 166 ? 3.351 12.939 14.679 1.00 70.06 166 SER A C 1
ATOM 1344 O O . SER A 1 166 ? 4.492 12.574 14.389 1.00 70.06 166 SER A O 1
ATOM 1346 N N . ARG A 1 167 ? 2.559 13.598 13.828 1.00 67.75 167 ARG A N 1
ATOM 1347 C CA . ARG A 1 167 ? 3.024 14.073 12.525 1.00 67.75 167 ARG A CA 1
ATOM 1348 C C . ARG A 1 167 ? 4.033 15.192 12.758 1.00 67.75 167 ARG A C 1
ATOM 1350 O O . ARG A 1 167 ? 3.692 16.230 13.332 1.00 67.75 167 ARG A O 1
ATOM 1357 N N . THR A 1 168 ? 5.277 14.987 12.348 1.00 67.69 168 THR A N 1
ATOM 1358 C CA . THR A 1 168 ? 6.325 15.989 12.543 1.00 67.69 168 THR A CA 1
ATOM 1359 C C . THR A 1 168 ? 6.415 16.917 11.345 1.00 67.69 168 THR A C 1
ATOM 1361 O O . THR A 1 168 ? 6.059 16.567 10.223 1.00 67.69 168 THR A O 1
ATOM 1364 N N . ARG A 1 169 ? 6.916 18.138 11.573 1.00 67.50 169 ARG A N 1
ATOM 1365 C CA . ARG A 1 169 ? 7.144 19.125 10.498 1.00 67.50 169 ARG A CA 1
ATOM 1366 C C . ARG A 1 169 ? 8.176 18.661 9.462 1.00 67.50 169 ARG A C 1
ATOM 1368 O O . ARG A 1 169 ? 8.370 19.349 8.470 1.00 67.50 169 ARG A O 1
ATOM 1375 N N . MET A 1 170 ? 8.869 17.558 9.742 1.00 71.06 170 MET A N 1
ATOM 1376 C CA . MET A 1 170 ? 9.917 16.988 8.903 1.00 71.06 170 MET A CA 1
ATOM 1377 C C . MET A 1 170 ? 9.369 16.016 7.856 1.00 71.06 170 MET A C 1
ATOM 1379 O O . MET A 1 170 ? 10.097 15.682 6.933 1.00 71.06 170 MET A O 1
ATOM 1383 N N . MET A 1 171 ? 8.100 15.601 7.960 1.00 76.81 171 MET A N 1
ATOM 1384 C CA . MET A 1 171 ? 7.449 14.799 6.925 1.00 76.81 171 MET A CA 1
ATOM 1385 C C . MET A 1 171 ? 7.208 15.637 5.668 1.00 76.81 171 MET A C 1
ATOM 1387 O O . MET A 1 171 ? 6.429 16.594 5.691 1.00 76.81 171 MET A O 1
ATOM 1391 N N . SER A 1 172 ? 7.860 15.261 4.574 1.00 73.94 172 SER A N 1
ATOM 1392 C CA . SER A 1 172 ? 7.812 15.971 3.293 1.00 73.94 172 SER A CA 1
ATOM 1393 C C . SER A 1 172 ? 6.649 15.550 2.390 1.00 73.94 172 SER A C 1
ATOM 1395 O O . SER A 1 172 ? 6.342 16.251 1.425 1.00 73.94 172 SER A O 1
ATOM 1397 N N . GLY A 1 173 ? 5.965 14.446 2.711 1.00 81.62 173 GLY A N 1
ATOM 1398 C CA . GLY A 1 173 ? 4.908 13.895 1.871 1.00 81.62 173 GLY A CA 1
ATOM 1399 C C . GLY A 1 173 ? 3.923 12.979 2.593 1.00 81.62 173 GLY A C 1
ATOM 1400 O O . GLY A 1 173 ? 3.970 12.779 3.809 1.00 81.62 173 GLY A O 1
ATOM 1401 N N . ASN A 1 174 ? 2.996 12.445 1.800 1.00 84.62 174 ASN A N 1
ATOM 1402 C CA . ASN A 1 174 ? 1.992 11.476 2.237 1.00 84.62 174 ASN A CA 1
ATOM 1403 C C . ASN A 1 174 ? 2.458 10.026 2.030 1.00 84.62 174 ASN A C 1
ATOM 1405 O O . ASN A 1 174 ? 2.083 9.137 2.794 1.00 84.62 174 ASN A O 1
ATOM 1409 N N . PHE A 1 175 ? 3.315 9.815 1.031 1.00 92.31 175 PHE A N 1
ATOM 1410 C CA . PHE A 1 175 ? 3.964 8.549 0.727 1.00 92.31 175 PHE A CA 1
ATOM 1411 C C . PHE A 1 175 ? 5.385 8.787 0.193 1.00 92.31 175 PHE A C 1
ATOM 1413 O O . PHE A 1 175 ? 5.743 9.904 -0.185 1.00 92.31 175 PHE A O 1
ATOM 1420 N N . SER A 1 176 ? 6.196 7.734 0.168 1.00 94.12 176 SER A N 1
ATOM 1421 C CA . SER A 1 176 ? 7.537 7.693 -0.417 1.00 94.12 176 SER A CA 1
ATOM 1422 C C . SER A 1 176 ? 7.660 6.456 -1.300 1.00 94.12 176 SER A C 1
ATOM 1424 O O . SER A 1 176 ? 7.154 5.392 -0.947 1.00 94.12 176 SER A O 1
ATOM 1426 N N . ILE A 1 177 ? 8.350 6.581 -2.434 1.00 94.00 177 ILE A N 1
ATOM 1427 C CA . ILE A 1 177 ? 8.597 5.481 -3.370 1.00 94.00 177 ILE A CA 1
ATOM 1428 C C . ILE A 1 177 ? 10.104 5.279 -3.493 1.00 94.00 177 ILE A C 1
ATOM 1430 O O . ILE A 1 177 ? 10.847 6.228 -3.739 1.00 94.00 177 ILE A O 1
ATOM 1434 N N . ALA A 1 178 ? 10.542 4.033 -3.349 1.00 91.75 178 ALA A N 1
ATOM 1435 C CA . ALA A 1 178 ? 11.903 3.599 -3.614 1.00 91.75 178 ALA A CA 1
ATOM 1436 C C . ALA A 1 178 ? 11.862 2.506 -4.685 1.00 91.75 178 ALA A C 1
ATOM 1438 O O . ALA A 1 178 ? 11.055 1.575 -4.626 1.00 91.75 178 ALA A O 1
ATOM 1439 N N . SER A 1 179 ? 12.694 2.664 -5.711 1.00 88.00 179 SER A N 1
ATOM 1440 C CA . SER A 1 179 ? 12.774 1.732 -6.831 1.00 88.00 179 SER A CA 1
ATOM 1441 C C . SER A 1 179 ? 14.129 1.823 -7.518 1.00 88.00 179 SER A C 1
ATOM 1443 O O . SER A 1 179 ? 14.741 2.894 -7.569 1.00 88.00 179 SER A O 1
ATOM 1445 N N . ASN A 1 180 ? 14.574 0.707 -8.085 1.00 77.38 180 ASN A N 1
ATOM 1446 C CA . ASN A 1 180 ? 15.689 0.677 -9.015 1.00 77.38 180 ASN A CA 1
ATOM 1447 C C . ASN A 1 180 ? 15.146 0.900 -10.438 1.00 77.38 180 ASN A C 1
ATOM 1449 O O . ASN A 1 180 ? 14.300 0.120 -10.881 1.00 77.38 180 ASN A O 1
ATOM 1453 N N . PRO A 1 181 ? 15.632 1.912 -11.185 1.00 67.88 181 PRO A N 1
ATOM 1454 C CA . PRO A 1 181 ? 15.194 2.175 -12.558 1.00 67.88 181 PRO A CA 1
ATOM 1455 C C . PRO A 1 181 ? 15.379 0.988 -13.510 1.00 67.88 181 PRO A C 1
ATOM 1457 O O . PRO A 1 181 ? 14.658 0.875 -14.495 1.00 67.88 181 PRO A O 1
ATOM 1460 N N . ASN A 1 182 ? 16.348 0.118 -13.215 1.00 68.12 182 ASN A N 1
ATOM 1461 C CA . ASN A 1 182 ? 16.662 -1.071 -14.006 1.00 68.12 182 ASN A CA 1
ATOM 1462 C C . ASN A 1 182 ? 16.121 -2.366 -13.374 1.00 68.12 182 ASN A C 1
ATOM 1464 O O . ASN A 1 182 ? 16.397 -3.445 -13.890 1.00 68.12 182 ASN A O 1
ATOM 1468 N N . GLY A 1 183 ? 15.413 -2.269 -12.244 1.00 73.81 183 GLY A N 1
ATOM 1469 C CA . GLY A 1 183 ? 14.873 -3.401 -11.496 1.00 73.81 183 GLY A CA 1
ATOM 1470 C C . GLY A 1 183 ? 13.349 -3.381 -11.429 1.00 73.81 183 GLY A C 1
ATOM 1471 O O . GLY A 1 183 ? 12.691 -2.404 -11.805 1.00 73.81 183 GLY A O 1
ATOM 1472 N N . CYS A 1 184 ? 12.783 -4.466 -10.912 1.00 81.19 184 CYS A N 1
ATOM 1473 C CA . CYS A 1 184 ? 11.335 -4.671 -10.844 1.00 81.19 184 CYS A CA 1
ATOM 1474 C C . CYS A 1 184 ? 10.758 -4.556 -9.438 1.00 81.19 184 CYS A C 1
ATOM 1476 O O . CYS A 1 184 ? 9.555 -4.328 -9.292 1.00 81.19 184 CYS A O 1
ATOM 1478 N N . GLY A 1 185 ? 11.615 -4.627 -8.422 1.00 85.69 185 GLY A N 1
ATOM 1479 C CA . GLY A 1 185 ? 11.249 -4.322 -7.050 1.00 85.69 185 GLY A CA 1
ATOM 1480 C C . GLY A 1 185 ? 10.776 -2.875 -6.893 1.00 85.69 185 GLY A C 1
ATOM 1481 O O . GLY A 1 185 ? 11.406 -1.924 -7.381 1.00 85.69 185 GLY A O 1
ATOM 1482 N N . ARG A 1 186 ? 9.640 -2.699 -6.222 1.00 89.75 186 ARG A N 1
ATOM 1483 C CA . ARG A 1 186 ? 9.093 -1.399 -5.821 1.00 89.75 186 ARG A CA 1
ATOM 1484 C C . ARG A 1 186 ? 8.817 -1.419 -4.326 1.00 89.75 186 ARG A C 1
ATOM 1486 O O . ARG A 1 186 ? 8.293 -2.401 -3.814 1.00 89.75 186 ARG A O 1
ATOM 1493 N N . SER A 1 187 ? 9.134 -0.327 -3.641 1.00 93.56 187 SER A N 1
ATOM 1494 C CA . SER A 1 187 ? 8.753 -0.114 -2.246 1.00 93.56 187 SER A CA 1
ATOM 1495 C C . SER A 1 187 ? 7.990 1.194 -2.119 1.00 93.56 187 SER A C 1
ATOM 1497 O O . SER A 1 187 ? 8.503 2.260 -2.467 1.00 93.56 187 SER A O 1
ATOM 1499 N N . VAL A 1 188 ? 6.764 1.102 -1.623 1.00 95.44 188 VAL A N 1
ATOM 1500 C CA . VAL A 1 188 ? 5.854 2.219 -1.385 1.00 95.44 188 VAL A CA 1
ATOM 1501 C C . VAL A 1 188 ? 5.630 2.309 0.111 1.00 95.44 188 VAL A C 1
ATOM 1503 O O . VAL A 1 188 ? 5.062 1.407 0.709 1.00 95.44 188 VAL A O 1
ATOM 1506 N N . SER A 1 189 ? 6.078 3.392 0.728 1.00 94.88 189 SER A N 1
ATOM 1507 C CA . SER A 1 189 ? 5.850 3.656 2.146 1.00 94.88 189 SER A CA 1
ATOM 1508 C C . SER A 1 189 ? 4.795 4.731 2.323 1.00 94.88 189 SER A C 1
ATOM 1510 O O . SER A 1 189 ? 4.908 5.796 1.725 1.00 94.88 189 SER A O 1
ATOM 1512 N N . VAL A 1 190 ? 3.818 4.492 3.188 1.00 94.62 190 VAL A N 1
ATOM 1513 C CA . VAL A 1 190 ? 2.761 5.441 3.556 1.00 94.62 190 VAL A CA 1
ATOM 1514 C C . VAL A 1 190 ? 2.751 5.649 5.065 1.00 94.62 190 VAL A C 1
ATOM 1516 O O . VAL A 1 190 ? 3.171 4.778 5.826 1.00 94.62 190 VAL A O 1
ATOM 1519 N N . MET A 1 191 ? 2.274 6.812 5.508 1.00 91.56 191 MET A N 1
ATOM 1520 C CA . MET A 1 191 ? 2.049 7.064 6.931 1.00 91.56 191 MET A CA 1
ATOM 1521 C C . MET A 1 191 ? 0.576 6.836 7.257 1.00 91.56 191 MET A C 1
ATOM 1523 O O . MET A 1 191 ? -0.313 7.279 6.526 1.00 91.56 191 MET A O 1
ATOM 1527 N N . TRP A 1 192 ? 0.324 6.193 8.387 1.00 91.50 192 TRP A N 1
ATOM 1528 C CA . TRP A 1 192 ? -0.985 6.082 8.993 1.00 91.50 192 TRP A CA 1
ATOM 1529 C C . TRP A 1 192 ? -1.499 7.482 9.355 1.00 91.50 192 TRP A C 1
ATOM 1531 O O . TRP A 1 192 ? -0.916 8.182 10.185 1.00 91.50 192 TRP A O 1
ATOM 1541 N N . ASP A 1 193 ? -2.584 7.904 8.710 1.00 90.56 193 ASP A N 1
ATOM 1542 C CA . ASP A 1 193 ? -3.227 9.219 8.864 1.00 90.56 193 ASP A CA 1
ATOM 1543 C C . ASP A 1 193 ? -4.754 9.040 8.908 1.00 90.56 193 ASP A C 1
ATOM 1545 O O . ASP A 1 193 ? -5.524 9.793 8.311 1.00 90.56 193 ASP A O 1
ATOM 1549 N N . GLY A 1 194 ? -5.192 7.992 9.608 1.00 90.00 194 GLY A N 1
ATOM 1550 C CA . GLY A 1 194 ? -6.586 7.567 9.641 1.00 90.00 194 GLY A CA 1
ATOM 1551 C C . GLY A 1 194 ? -6.979 6.704 8.441 1.00 90.00 194 GLY A C 1
ATOM 1552 O O . GLY A 1 194 ? -6.283 6.630 7.431 1.00 90.00 194 GLY A O 1
ATOM 1553 N N . THR A 1 195 ? -8.128 6.047 8.578 1.00 90.56 195 THR A N 1
ATOM 1554 C CA . THR A 1 195 ? -8.570 4.962 7.695 1.00 90.56 195 THR A CA 1
ATOM 1555 C C . THR A 1 195 ? -8.631 5.371 6.230 1.00 90.56 195 THR A C 1
ATOM 1557 O O . THR A 1 195 ? -8.001 4.720 5.409 1.00 90.56 195 THR A O 1
ATOM 1560 N N . GLU A 1 196 ? -9.354 6.441 5.904 1.00 91.69 196 GLU A N 1
ATOM 1561 C CA . GLU A 1 196 ? -9.597 6.860 4.517 1.00 91.69 196 GLU A CA 1
ATOM 1562 C C . GLU A 1 196 ? -8.326 7.399 3.854 1.00 91.69 196 GLU A C 1
ATOM 1564 O O . GLU A 1 196 ? -7.925 6.930 2.795 1.00 91.69 196 GLU A O 1
ATOM 1569 N N . LYS A 1 197 ? -7.624 8.327 4.513 1.00 92.06 197 LYS A N 1
ATOM 1570 C CA . LYS A 1 197 ? -6.434 8.953 3.924 1.00 92.06 197 LYS A CA 1
ATOM 1571 C C . LYS A 1 197 ? -5.304 7.964 3.683 1.00 92.06 197 LYS A C 1
ATOM 1573 O O . LYS A 1 197 ? -4.594 8.090 2.693 1.00 92.06 197 LYS A O 1
ATOM 1578 N N . THR A 1 198 ? -5.109 6.996 4.577 1.00 94.12 198 THR A N 1
ATOM 1579 C CA . THR A 1 198 ? -4.070 5.986 4.370 1.00 94.12 198 THR A CA 1
ATOM 1580 C C . THR A 1 198 ? -4.376 5.119 3.154 1.00 94.12 198 THR A C 1
ATOM 1582 O O . THR A 1 198 ? -3.463 4.867 2.373 1.00 94.12 198 THR A O 1
ATOM 1585 N N . ILE A 1 199 ? -5.640 4.745 2.927 1.00 94.75 199 ILE A N 1
ATOM 1586 C CA . ILE A 1 199 ? -6.052 4.060 1.694 1.00 94.75 199 ILE A CA 1
ATOM 1587 C C . ILE A 1 199 ? -5.759 4.925 0.461 1.00 94.75 199 ILE A C 1
ATOM 1589 O O . ILE A 1 199 ? -5.167 4.426 -0.498 1.00 94.75 199 ILE A O 1
ATOM 1593 N N . ASP A 1 200 ? -6.093 6.217 0.501 1.00 92.81 200 ASP A N 1
ATOM 1594 C CA . ASP A 1 200 ? -5.814 7.140 -0.605 1.00 92.81 200 ASP A CA 1
ATOM 1595 C C . ASP A 1 200 ? -4.316 7.186 -0.933 1.00 92.81 200 ASP A C 1
ATOM 1597 O O . ASP A 1 200 ? -3.925 7.082 -2.097 1.00 92.81 200 ASP A O 1
ATOM 1601 N N . TYR A 1 201 ? -3.465 7.290 0.092 1.00 94.06 201 TYR A N 1
ATOM 1602 C CA . TYR A 1 201 ? -2.011 7.323 -0.078 1.00 94.06 201 TYR A CA 1
ATOM 1603 C C . TYR A 1 201 ? -1.461 6.006 -0.631 1.00 94.06 201 TYR A C 1
ATOM 1605 O O . TYR A 1 201 ? -0.504 6.033 -1.405 1.00 94.06 201 TYR A O 1
ATOM 1613 N N . ILE A 1 202 ? -2.056 4.863 -0.265 1.00 95.00 202 ILE A N 1
ATOM 1614 C CA . ILE A 1 202 ? -1.688 3.554 -0.822 1.00 95.00 202 ILE A CA 1
ATOM 1615 C C . ILE A 1 202 ? -2.027 3.509 -2.311 1.00 95.00 202 ILE A C 1
ATOM 1617 O O . ILE A 1 202 ? -1.159 3.163 -3.109 1.00 95.00 202 ILE A O 1
ATOM 1621 N N . MET A 1 203 ? -3.247 3.888 -2.704 1.00 92.88 203 MET A N 1
ATOM 1622 C CA . MET A 1 203 ? -3.656 3.882 -4.115 1.00 92.88 203 MET A CA 1
ATOM 1623 C C . MET A 1 203 ? -2.799 4.824 -4.964 1.00 92.88 203 MET A C 1
ATOM 1625 O O . MET A 1 203 ? -2.372 4.455 -6.064 1.00 92.88 203 MET A O 1
ATOM 1629 N N . GLU A 1 204 ? -2.531 6.030 -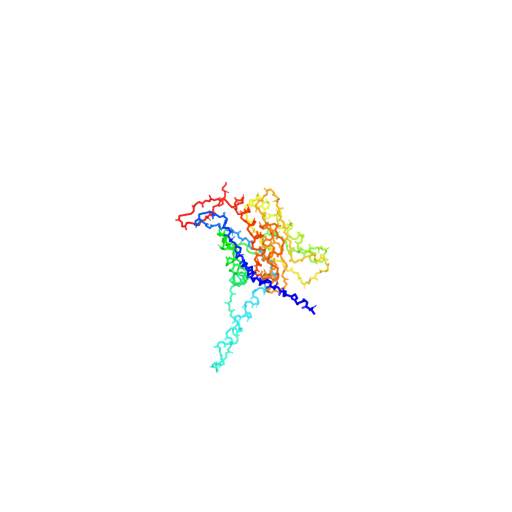4.459 1.00 92.25 204 GLU A N 1
ATOM 1630 C CA . GLU A 1 204 ? -1.705 7.024 -5.145 1.00 92.25 204 GLU A CA 1
ATOM 1631 C C . GLU A 1 204 ? -0.255 6.542 -5.274 1.00 92.25 204 GLU A C 1
ATOM 1633 O O . GLU A 1 204 ? 0.279 6.488 -6.385 1.00 92.25 204 GLU A O 1
ATOM 1638 N N . GLY A 1 205 ? 0.349 6.112 -4.163 1.00 93.44 205 GLY A N 1
ATOM 1639 C CA . GLY A 1 205 ? 1.734 5.652 -4.120 1.00 93.44 205 GLY A CA 1
ATOM 1640 C C . GLY A 1 205 ? 1.971 4.371 -4.917 1.00 93.44 205 GLY A C 1
ATOM 1641 O O . GLY A 1 205 ? 2.969 4.280 -5.631 1.00 93.44 205 GLY A O 1
ATOM 1642 N N . LEU A 1 206 ? 1.047 3.403 -4.855 1.00 93.50 206 LEU A N 1
ATOM 1643 C CA . LEU A 1 206 ? 1.108 2.190 -5.670 1.00 93.50 206 LEU A CA 1
ATOM 1644 C C . LEU A 1 206 ? 1.098 2.559 -7.145 1.00 93.50 206 LEU A C 1
ATOM 1646 O O . LEU A 1 206 ? 2.011 2.171 -7.867 1.00 93.50 206 LEU A O 1
ATOM 1650 N N . THR A 1 207 ? 0.109 3.347 -7.570 1.00 91.62 207 THR A N 1
ATOM 1651 C CA . THR A 1 207 ? -0.054 3.709 -8.979 1.00 91.62 207 THR A CA 1
ATOM 1652 C C . THR A 1 207 ? 1.150 4.475 -9.506 1.00 91.62 207 THR A C 1
ATOM 1654 O O . THR A 1 207 ? 1.626 4.159 -10.597 1.00 91.62 207 THR A O 1
ATOM 1657 N N . GLU A 1 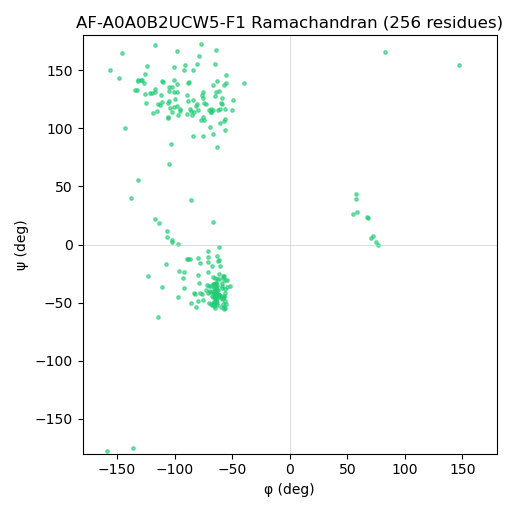208 ? 1.685 5.433 -8.747 1.00 92.12 208 GLU A N 1
ATOM 1658 C CA . GLU A 1 208 ? 2.900 6.158 -9.135 1.00 92.12 208 GLU A CA 1
ATOM 1659 C C . GLU A 1 208 ? 4.109 5.213 -9.220 1.00 92.12 208 GLU A C 1
ATOM 1661 O O . GLU A 1 208 ? 4.885 5.301 -10.171 1.00 92.12 208 GLU A O 1
ATOM 1666 N N . ALA A 1 209 ? 4.242 4.246 -8.308 1.00 91.25 209 ALA A N 1
ATOM 1667 C CA . ALA A 1 209 ? 5.357 3.299 -8.317 1.00 91.25 209 ALA A CA 1
ATOM 1668 C C . ALA A 1 209 ? 5.348 2.342 -9.522 1.00 91.25 209 ALA A C 1
ATOM 1670 O O . ALA A 1 209 ? 6.420 1.964 -10.009 1.00 91.25 209 ALA A O 1
ATOM 1671 N N . ILE A 1 210 ? 4.164 1.951 -10.005 1.00 88.94 210 ILE A N 1
ATOM 1672 C CA . ILE A 1 210 ? 4.024 1.027 -11.143 1.00 88.94 210 ILE A CA 1
ATOM 1673 C C . ILE A 1 210 ? 3.930 1.745 -12.495 1.00 88.94 210 ILE A C 1
ATOM 1675 O O . ILE A 1 210 ? 4.487 1.268 -13.477 1.00 88.94 210 ILE A O 1
ATOM 1679 N N . SER A 1 211 ? 3.254 2.893 -12.576 1.00 87.75 211 SER A N 1
ATOM 1680 C CA . SER A 1 211 ? 3.061 3.622 -13.842 1.00 87.75 211 SER A CA 1
ATOM 1681 C C . SER A 1 211 ? 4.146 4.666 -14.109 1.00 87.75 211 SER A C 1
ATOM 1683 O O . SER A 1 211 ? 4.347 5.055 -15.259 1.00 87.75 211 SER A O 1
ATOM 1685 N N . GLY A 1 212 ? 4.820 5.146 -13.058 1.00 87.12 212 GLY A N 1
ATOM 1686 C CA . GLY A 1 212 ? 5.692 6.321 -13.102 1.00 87.12 212 GLY A CA 1
ATOM 1687 C C . GLY A 1 212 ? 4.942 7.658 -13.168 1.00 87.12 212 GLY A C 1
ATOM 1688 O O . GLY A 1 212 ? 5.580 8.707 -13.254 1.00 87.12 212 GLY A O 1
ATOM 1689 N N . GLU A 1 213 ? 3.608 7.648 -13.135 1.00 86.69 213 GLU A N 1
ATOM 1690 C CA . GLU A 1 213 ? 2.771 8.837 -13.276 1.00 86.69 213 GLU A CA 1
ATOM 1691 C C . GLU A 1 213 ? 2.180 9.287 -11.946 1.00 86.69 213 GLU A C 1
ATOM 1693 O O . GLU A 1 213 ? 1.632 8.503 -11.171 1.00 86.69 213 GLU A O 1
ATOM 1698 N N . LYS A 1 214 ? 2.236 10.597 -11.719 1.00 86.94 214 LYS A N 1
ATOM 1699 C CA . LYS A 1 214 ? 1.754 11.211 -10.484 1.00 86.94 214 LYS A CA 1
ATOM 1700 C C . LYS A 1 214 ? 0.252 11.461 -10.534 1.00 86.94 214 LYS A C 1
ATOM 1702 O O . LYS A 1 214 ? -0.296 11.785 -11.587 1.00 86.94 214 LYS A O 1
ATOM 1707 N N . ALA A 1 215 ? -0.389 11.413 -9.367 1.00 79.06 215 ALA A N 1
ATOM 1708 C CA . ALA A 1 215 ? -1.756 11.888 -9.145 1.00 79.06 215 ALA A CA 1
ATOM 1709 C C . ALA A 1 215 ? -2.851 11.233 -10.019 1.00 79.06 215 ALA A C 1
ATOM 1711 O O . ALA A 1 215 ? -3.888 11.856 -10.266 1.00 79.06 215 ALA A O 1
ATOM 1712 N N . ILE A 1 216 ? -2.662 9.983 -10.469 1.00 80.12 216 ILE A N 1
ATOM 1713 C CA . ILE A 1 216 ? -3.710 9.218 -11.174 1.00 80.12 216 ILE A CA 1
ATOM 1714 C C . ILE A 1 216 ? -4.908 8.950 -10.244 1.00 80.12 216 ILE A C 1
ATOM 1716 O O . ILE A 1 216 ? -6.041 9.241 -10.619 1.00 80.12 216 ILE A O 1
ATOM 1720 N N . PHE A 1 217 ? -4.651 8.473 -9.021 1.00 78.69 217 PHE A N 1
ATOM 1721 C CA . PHE A 1 217 ? -5.647 8.285 -7.956 1.00 78.69 217 PHE A CA 1
ATOM 1722 C C . PHE A 1 217 ? -5.499 9.382 -6.896 1.00 78.69 217 PHE A C 1
ATOM 1724 O O . PHE A 1 217 ? -5.029 9.142 -5.789 1.00 78.69 217 PHE A O 1
ATOM 1731 N N . SER A 1 218 ? -5.846 10.622 -7.241 1.00 75.38 218 SER A N 1
ATOM 1732 C CA . SER A 1 218 ? -5.725 11.746 -6.303 1.00 75.38 218 SER A CA 1
ATOM 1733 C C . SER A 1 218 ? -6.943 11.842 -5.375 1.00 75.38 218 SER A C 1
ATOM 1735 O O . SER A 1 218 ? -8.081 11.984 -5.829 1.00 75.38 218 SER A O 1
ATOM 1737 N N . ASN A 1 219 ? -6.696 11.832 -4.059 1.00 69.62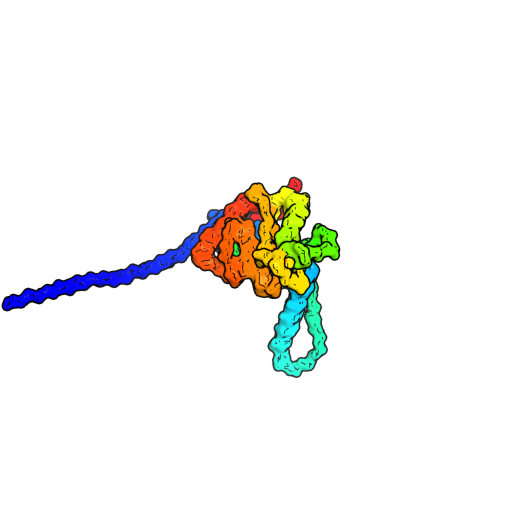 219 ASN A N 1
ATOM 1738 C CA . ASN A 1 219 ? -7.721 11.881 -3.000 1.00 69.62 219 ASN A CA 1
ATOM 1739 C C . ASN A 1 219 ? -8.745 10.730 -3.079 1.00 69.62 219 ASN A C 1
ATOM 1741 O O . ASN A 1 219 ? -9.953 10.980 -3.036 1.00 69.62 219 ASN A O 1
ATOM 1745 N N . GLY A 1 220 ? -8.275 9.503 -3.330 1.00 62.69 220 GLY A N 1
ATOM 1746 C CA . GLY A 1 220 ? -9.126 8.303 -3.320 1.00 62.69 220 GLY A CA 1
ATOM 1747 C C . GLY A 1 220 ? -10.119 8.200 -4.473 1.00 62.69 220 GLY A C 1
ATOM 1748 O O . GLY A 1 220 ? -10.971 7.313 -4.500 1.00 62.69 220 GLY A O 1
ATOM 1749 N N . LYS A 1 221 ? -10.059 9.121 -5.439 1.00 73.06 221 LYS A N 1
ATOM 1750 C CA . LYS A 1 221 ? -10.983 9.137 -6.571 1.00 73.06 221 LYS A CA 1
ATOM 1751 C C . LYS A 1 221 ? -10.445 8.288 -7.706 1.00 73.06 221 LYS A C 1
ATOM 1753 O O . LYS A 1 221 ? -9.264 8.361 -8.042 1.00 73.06 221 LYS A O 1
ATOM 1758 N N . ALA A 1 222 ? -11.354 7.540 -8.328 1.00 69.75 222 ALA A N 1
ATOM 1759 C CA . ALA A 1 222 ? -11.065 6.840 -9.566 1.00 69.75 222 ALA A CA 1
ATOM 1760 C C . ALA A 1 222 ? -10.553 7.830 -10.636 1.00 69.75 222 ALA A C 1
ATOM 1762 O O . ALA A 1 222 ? -11.022 8.976 -10.679 1.00 69.75 222 ALA A O 1
ATOM 1763 N N . PRO A 1 223 ? -9.631 7.396 -11.512 1.00 76.69 223 PRO A N 1
ATOM 1764 C CA . PRO A 1 223 ? -9.069 8.238 -12.558 1.00 76.69 223 PRO A CA 1
ATOM 1765 C C . PRO A 1 223 ? -10.149 8.843 -13.458 1.00 76.69 223 PRO A C 1
ATOM 1767 O O . PRO A 1 223 ? -11.105 8.172 -13.852 1.00 76.69 223 PRO A O 1
ATOM 1770 N N . THR A 1 224 ? -9.979 10.112 -13.824 1.00 76.62 224 THR A N 1
ATOM 1771 C CA . THR A 1 224 ? -10.759 10.745 -14.900 1.00 76.62 224 THR A CA 1
ATOM 1772 C C . THR A 1 224 ? -10.467 10.084 -16.253 1.00 76.62 224 THR A C 1
ATOM 1774 O O . THR A 1 224 ? -9.490 9.344 -16.400 1.00 76.62 224 THR A O 1
ATOM 1777 N N . SER A 1 225 ? -11.278 10.377 -17.277 1.00 69.44 225 SER A N 1
ATOM 1778 C CA . SER A 1 225 ? -11.038 9.905 -18.654 1.00 69.44 225 SER A CA 1
ATOM 1779 C C . SER A 1 225 ? -9.623 10.218 -19.147 1.00 69.44 225 SER A C 1
ATOM 1781 O O . SER A 1 225 ? -9.008 9.400 -19.819 1.00 69.44 225 SER A O 1
ATOM 1783 N N . ASP A 1 226 ? -9.071 11.364 -18.752 1.00 65.62 226 ASP A N 1
ATOM 1784 C CA . ASP A 1 226 ? -7.747 11.806 -19.196 1.00 65.62 226 ASP A CA 1
ATOM 1785 C C . ASP A 1 226 ? -6.627 11.091 -18.417 1.00 65.62 226 ASP A C 1
ATOM 1787 O O . ASP A 1 226 ? -5.578 10.762 -18.969 1.00 65.62 226 ASP A O 1
ATOM 1791 N N . GLN A 1 227 ? -6.866 10.774 -17.140 1.00 73.00 227 GLN A N 1
ATOM 1792 C CA . GLN A 1 227 ? -5.949 9.998 -16.288 1.00 73.00 227 GLN A CA 1
ATOM 1793 C C . GLN A 1 227 ? -6.000 8.492 -16.577 1.00 73.00 227 GLN A C 1
ATOM 1795 O O . GLN A 1 227 ? -5.089 7.752 -16.211 1.00 73.00 227 GLN A O 1
ATOM 1800 N N . THR A 1 228 ? -7.040 8.036 -17.270 1.00 74.25 228 THR A N 1
ATOM 1801 C CA . THR A 1 228 ? -7.203 6.646 -17.700 1.00 74.25 228 THR A CA 1
ATOM 1802 C C . THR A 1 228 ? -6.056 6.237 -18.631 1.00 74.25 228 THR A C 1
ATOM 1804 O O . THR A 1 228 ? -5.395 5.232 -18.389 1.00 74.25 228 THR A O 1
ATOM 1807 N N . MET A 1 229 ? -5.696 7.084 -19.601 1.00 72.69 229 MET A N 1
ATOM 1808 C CA . MET A 1 229 ? -4.517 6.856 -20.450 1.00 72.69 229 MET A CA 1
ATOM 1809 C C . MET A 1 229 ? -3.194 6.851 -19.673 1.00 72.69 229 MET A C 1
ATOM 1811 O O . MET A 1 229 ? -2.242 6.193 -20.078 1.00 72.69 229 MET A O 1
ATOM 1815 N N . ALA A 1 230 ? -3.097 7.586 -18.565 1.00 77.12 230 ALA A N 1
ATOM 1816 C CA . ALA A 1 230 ? -1.892 7.568 -17.742 1.00 77.12 230 ALA A CA 1
ATOM 1817 C C . ALA A 1 230 ? -1.741 6.216 -17.023 1.00 77.12 230 ALA A C 1
ATOM 1819 O O . ALA A 1 230 ? -0.630 5.694 -16.924 1.00 77.12 230 ALA A O 1
ATOM 1820 N N . PHE A 1 231 ? -2.854 5.599 -16.610 1.00 81.75 231 PHE A N 1
ATOM 1821 C CA . PHE A 1 231 ? -2.831 4.273 -15.998 1.00 81.75 231 PHE A CA 1
ATOM 1822 C C . PHE A 1 231 ? -2.405 3.173 -16.973 1.00 81.75 231 PHE A C 1
ATOM 1824 O O . PHE A 1 231 ? -1.780 2.211 -16.543 1.00 81.75 231 PHE A O 1
ATOM 1831 N N . SER A 1 232 ? -2.621 3.305 -18.285 1.00 81.88 232 SER A N 1
ATOM 1832 C CA . SER A 1 232 ? -2.138 2.292 -19.240 1.00 81.88 232 SER A CA 1
ATOM 1833 C C . SER A 1 232 ? -0.605 2.150 -19.249 1.00 81.88 232 SER A C 1
ATOM 1835 O O . SER A 1 232 ? -0.080 1.150 -19.726 1.00 81.88 232 SER A O 1
ATOM 1837 N N . LYS A 1 233 ? 0.151 3.096 -18.668 1.00 83.31 233 LYS A N 1
ATOM 1838 C CA . LYS A 1 233 ? 1.607 2.955 -18.470 1.00 83.31 233 LYS A CA 1
ATOM 1839 C C . LYS A 1 233 ? 1.978 1.863 -17.468 1.00 83.31 233 LYS A C 1
ATOM 1841 O O . LYS A 1 233 ? 3.102 1.367 -17.516 1.00 83.31 233 LYS A O 1
ATOM 1846 N N . THR A 1 234 ? 1.035 1.429 -16.630 1.00 85.62 234 THR A N 1
ATOM 1847 C CA . THR A 1 234 ? 1.190 0.218 -15.808 1.00 85.62 234 THR A CA 1
ATOM 1848 C C . THR A 1 234 ? 1.451 -1.024 -16.657 1.00 85.62 234 THR A C 1
ATOM 1850 O O . THR A 1 234 ? 2.198 -1.895 -16.216 1.00 85.62 234 THR A O 1
ATOM 1853 N N . CYS A 1 235 ? 0.958 -1.060 -17.905 1.00 84.25 235 CYS A N 1
ATOM 1854 C CA . CYS A 1 235 ? 1.229 -2.136 -18.859 1.00 84.25 235 CYS A CA 1
ATOM 1855 C C . CYS A 1 235 ? 2.730 -2.352 -19.093 1.00 84.25 235 CYS A C 1
ATOM 1857 O O . CYS A 1 235 ? 3.189 -3.488 -19.178 1.00 84.25 235 CYS A O 1
ATOM 1859 N N . SER A 1 236 ? 3.519 -1.274 -19.135 1.00 83.69 236 SER A N 1
ATOM 1860 C CA . SER A 1 236 ? 4.974 -1.360 -19.308 1.00 83.69 236 SER A CA 1
ATOM 1861 C C . SER A 1 236 ? 5.652 -2.049 -18.126 1.00 83.69 236 SER A C 1
ATOM 1863 O O . SER A 1 236 ? 6.575 -2.838 -18.323 1.00 83.69 236 SER A O 1
ATOM 1865 N N . TYR A 1 237 ? 5.190 -1.766 -16.903 1.00 84.31 237 TYR A N 1
ATOM 1866 C CA . TYR A 1 237 ? 5.687 -2.438 -15.706 1.00 84.31 237 TYR A CA 1
ATOM 1867 C C . TYR A 1 237 ? 5.290 -3.910 -15.713 1.00 84.31 237 TYR A C 1
ATOM 1869 O O . TYR A 1 237 ? 6.167 -4.758 -15.602 1.00 84.31 237 TYR A O 1
ATOM 1877 N N . VAL A 1 238 ? 4.010 -4.241 -15.911 1.00 82.94 238 VAL A N 1
ATOM 1878 C CA . VAL A 1 238 ? 3.575 -5.649 -15.881 1.00 82.94 238 VAL A CA 1
ATOM 1879 C C . VAL A 1 238 ? 4.236 -6.476 -16.988 1.00 82.94 238 VAL A C 1
ATOM 1881 O O . VAL A 1 238 ? 4.699 -7.573 -16.709 1.00 82.94 238 VAL A O 1
ATOM 1884 N N . TYR A 1 239 ? 4.409 -5.934 -18.197 1.00 79.56 239 TYR A N 1
ATOM 1885 C CA . TYR A 1 239 ? 5.103 -6.632 -19.285 1.00 79.56 239 TYR A CA 1
ATOM 1886 C C . TYR A 1 239 ? 6.601 -6.817 -19.014 1.00 79.56 239 TYR A C 1
ATOM 1888 O O . TYR A 1 239 ? 7.163 -7.877 -19.282 1.00 79.56 239 TYR A O 1
ATOM 1896 N N . GLY A 1 240 ? 7.269 -5.767 -18.528 1.00 76.81 240 GLY A N 1
ATOM 1897 C CA . GLY A 1 240 ? 8.718 -5.774 -18.331 1.00 76.81 240 GLY A CA 1
ATOM 1898 C C . GLY A 1 240 ? 9.160 -6.495 -17.063 1.00 76.81 240 GLY A C 1
ATOM 1899 O O . GLY A 1 240 ? 10.289 -6.979 -17.004 1.00 76.81 240 GLY A O 1
ATOM 1900 N N . CYS A 1 241 ? 8.284 -6.553 -16.062 1.00 77.62 241 CYS A N 1
ATOM 1901 C CA . CYS A 1 241 ? 8.620 -7.071 -14.751 1.00 77.62 241 CYS A CA 1
ATOM 1902 C C . CYS A 1 241 ? 7.941 -8.383 -14.415 1.00 77.62 241 CYS A C 1
ATOM 1904 O O . CYS A 1 241 ? 8.589 -9.209 -13.792 1.00 77.62 241 CYS A O 1
ATOM 1906 N N . ILE A 1 242 ? 6.697 -8.628 -14.815 1.00 72.88 242 ILE A N 1
ATOM 1907 C CA . ILE A 1 242 ? 5.980 -9.825 -14.367 1.00 72.88 242 ILE A CA 1
ATOM 1908 C C . ILE A 1 242 ? 6.256 -10.972 -15.348 1.00 72.88 242 ILE A C 1
ATOM 1910 O O . ILE A 1 242 ? 5.826 -10.899 -16.502 1.00 72.88 242 ILE A O 1
ATOM 1914 N N . PRO A 1 243 ? 6.984 -12.030 -14.932 1.00 59.56 243 PRO A N 1
ATOM 1915 C CA . PRO A 1 243 ? 7.281 -13.147 -15.816 1.00 59.56 243 PRO A CA 1
ATOM 1916 C C . PRO A 1 243 ? 5.988 -13.864 -16.222 1.00 59.56 243 PRO A C 1
ATOM 1918 O O . PRO A 1 243 ? 5.155 -14.214 -15.387 1.00 59.56 243 PRO A O 1
ATOM 1921 N N . VAL A 1 244 ? 5.828 -14.098 -17.524 1.00 54.12 244 VAL A N 1
ATOM 1922 C CA . VAL A 1 244 ? 4.659 -14.779 -18.086 1.00 54.12 244 VAL A CA 1
ATOM 1923 C C . VAL A 1 244 ? 4.860 -16.291 -17.992 1.00 54.12 244 VAL A C 1
ATOM 1925 O O . VAL A 1 244 ? 5.443 -16.894 -18.887 1.00 54.12 244 VAL A O 1
ATOM 1928 N N . ASN A 1 245 ? 4.363 -16.910 -16.923 1.00 48.69 245 ASN A N 1
ATOM 1929 C CA . ASN A 1 245 ? 4.152 -18.357 -16.873 1.00 48.69 245 ASN A CA 1
ATOM 1930 C C . ASN A 1 245 ? 2.668 -18.663 -17.122 1.00 48.69 245 ASN A C 1
ATOM 1932 O O . ASN A 1 245 ? 1.801 -18.235 -16.359 1.00 48.69 245 ASN A O 1
ATOM 1936 N N . ASP A 1 246 ? 2.367 -19.400 -18.193 1.00 43.44 246 ASP A N 1
ATOM 1937 C CA . ASP A 1 246 ? 0.999 -19.809 -18.528 1.00 43.44 246 ASP A CA 1
ATOM 1938 C C . ASP A 1 246 ? 0.379 -20.626 -17.377 1.00 43.44 246 ASP A C 1
ATOM 1940 O O . ASP A 1 246 ? 0.885 -21.698 -17.040 1.00 43.44 246 ASP A O 1
ATOM 1944 N N . SER A 1 247 ? -0.742 -20.185 -16.788 1.00 39.69 247 SER A N 1
ATOM 1945 C CA . SER A 1 247 ? -1.581 -21.084 -15.980 1.00 39.69 247 SER A CA 1
ATOM 1946 C C . SER A 1 247 ? -2.670 -21.734 -16.831 1.00 39.69 247 SER A C 1
ATOM 1948 O O . SER A 1 247 ? -3.222 -21.149 -17.764 1.00 39.69 247 SER A O 1
ATOM 1950 N N . ILE A 1 248 ? -3.048 -22.944 -16.424 1.00 36.38 248 ILE A N 1
ATOM 1951 C CA . ILE A 1 248 ? -4.069 -23.794 -17.055 1.00 36.38 248 ILE A CA 1
ATOM 1952 C C . ILE A 1 248 ? -5.472 -23.134 -17.060 1.00 36.38 248 ILE A C 1
ATOM 1954 O O . ILE A 1 248 ? -6.345 -23.563 -17.808 1.00 36.38 248 ILE A O 1
ATOM 1958 N N . ASN A 1 249 ? -5.678 -22.053 -16.295 1.00 37.31 249 ASN A N 1
ATOM 1959 C CA . ASN A 1 249 ? -6.949 -21.325 -16.182 1.00 37.31 249 ASN A CA 1
ATOM 1960 C C . ASN A 1 249 ? -6.905 -19.893 -16.761 1.00 37.31 249 ASN A C 1
ATOM 1962 O O . ASN A 1 249 ? -7.735 -19.068 -16.387 1.00 37.31 249 ASN A O 1
ATOM 1966 N N . GLY A 1 250 ? -5.928 -19.557 -17.613 1.00 35.62 250 GLY A N 1
ATOM 1967 C CA . GLY A 1 250 ? -5.798 -18.212 -18.206 1.00 35.62 250 GLY A CA 1
ATOM 1968 C C . GLY A 1 250 ? -5.223 -17.139 -17.267 1.00 35.62 250 GLY A C 1
ATOM 1969 O O . GLY A 1 250 ? -5.030 -15.996 -17.674 1.00 35.62 250 GLY A O 1
ATOM 1970 N N . LYS A 1 251 ? -4.901 -17.501 -16.020 1.00 41.47 251 LYS A N 1
ATOM 1971 C CA . LYS A 1 251 ? -4.105 -16.673 -15.098 1.00 41.47 251 LYS A CA 1
ATOM 1972 C C . LYS A 1 251 ? -2.613 -16.813 -15.405 1.00 41.47 251 LYS A C 1
ATOM 1974 O O . LYS A 1 251 ? -2.204 -17.842 -15.938 1.00 41.47 251 LYS A O 1
ATOM 1979 N N . VAL A 1 252 ? -1.795 -15.836 -15.052 1.00 44.94 252 VAL A N 1
ATOM 1980 C CA . VAL A 1 252 ? -0.333 -15.986 -15.029 1.00 44.94 252 VAL A CA 1
ATOM 1981 C C . VAL A 1 252 ? 0.076 -16.178 -13.570 1.00 44.94 252 VAL A C 1
ATOM 1983 O O . VAL A 1 252 ? -0.145 -15.283 -12.764 1.00 44.94 252 VAL A O 1
ATOM 1986 N N . ASN A 1 253 ? 0.600 -17.354 -13.206 1.00 39.50 253 ASN A N 1
ATOM 1987 C CA . ASN A 1 253 ? 0.943 -17.678 -11.813 1.00 39.50 253 ASN A CA 1
ATOM 1988 C C . ASN A 1 253 ? 2.450 -17.530 -11.555 1.00 39.50 253 ASN A C 1
ATOM 1990 O O . ASN A 1 253 ? 3.273 -17.953 -12.366 1.00 39.50 253 ASN A O 1
ATOM 1994 N N . PHE A 1 254 ? 2.798 -17.012 -10.376 1.00 46.44 254 PHE A N 1
ATOM 1995 C CA . PHE A 1 254 ? 4.172 -16.956 -9.875 1.00 46.44 254 PHE A CA 1
ATOM 1996 C C . PHE A 1 254 ? 4.651 -18.318 -9.361 1.00 46.44 254 PHE A C 1
ATOM 1998 O O . PHE A 1 254 ? 4.038 -18.885 -8.456 1.00 46.44 254 PHE A O 1
ATOM 2005 N N . GLU A 1 255 ? 5.817 -18.751 -9.831 1.00 35.03 255 GLU A N 1
ATOM 2006 C CA . GLU A 1 255 ? 6.738 -19.558 -9.031 1.00 35.03 255 GLU A CA 1
ATOM 2007 C C . GLU A 1 255 ? 7.958 -18.683 -8.707 1.00 35.03 255 GLU A C 1
ATOM 2009 O O . GLU A 1 255 ? 8.374 -17.889 -9.560 1.00 35.03 255 GLU A O 1
ATOM 2014 N N . PRO A 1 256 ? 8.506 -18.749 -7.481 1.00 31.97 256 PRO A N 1
ATOM 2015 C CA . PRO A 1 256 ? 9.797 -18.136 -7.204 1.00 31.97 256 PRO A CA 1
ATOM 2016 C C . PRO A 1 256 ? 10.845 -18.725 -8.158 1.00 31.97 256 PRO A C 1
ATOM 2018 O O . PRO A 1 256 ? 10.845 -19.924 -8.422 1.00 31.97 256 PRO A O 1
ATOM 2021 N N . LEU A 1 257 ? 11.714 -17.870 -8.701 1.00 32.12 257 LEU A N 1
ATOM 2022 C CA . LEU A 1 257 ? 12.887 -18.335 -9.437 1.00 32.12 257 LEU A CA 1
ATOM 2023 C C . LEU A 1 257 ? 13.835 -18.994 -8.424 1.00 32.12 257 LEU A C 1
ATOM 2025 O O . LEU A 1 257 ? 14.319 -18.303 -7.525 1.00 32.12 257 LEU A O 1
ATOM 2029 N N . ASP A 1 258 ? 14.033 -20.309 -8.560 1.00 33.25 258 ASP A N 1
ATOM 2030 C CA . ASP A 1 258 ? 15.049 -21.092 -7.835 1.00 33.25 258 ASP A CA 1
ATOM 2031 C C . ASP A 1 258 ? 16.479 -20.570 -8.079 1.00 33.25 258 ASP A C 1
ATOM 2033 O O . ASP A 1 258 ? 16.801 -20.194 -9.236 1.00 33.25 258 ASP A O 1
#

pLDDT: mean 76.53, std 18.36, range [29.91, 96.25]

Radius of gyration: 24.41 Å; Cα contacts (8 Å, |Δi|>4): 400; chains: 1; bounding box: 55×78×83 Å

Mean predicted aligned error: 11.29 Å

Sequence (258 aa):
MFVVASVIIPLLGLTGILATEAEFIPCTDDDKVYDVKLHVHLDGGAIDAIHDVIKHQKKQEQQERREDGQEIEETVPEIEEEKAIEEYLYKGFLQPYNDFAFKYNILFDMDLTNYDANSLLNNKFDRSCEIYDPLEQRNGIAYNKQVEEVMGGNTGVHIWIWSCPSRTRMMSGNFSIASNPNGCGRSVSVMWDGTEKTIDYIMEGLTEAISGEKAIFSNGKAPTSDQTMAFSKTCSYVYGCIPVNDSINGKVNFEPLD

Nearest PDB structures (foldseek):
  6ut8-assembly1_G  TM=4.549E-01  e=9.836E+00  Thermococcus gammatolerans

Solvent-accessible surface area (backbone atoms only — not comparable to full-atom values): 14925 Å² total; per-residue (Å²): 142,82,89,82,83,83,83,82,79,79,81,80,74,82,75,75,79,73,77,71,76,77,81,77,68,44,63,48,98,58,93,44,33,48,59,42,59,33,40,38,25,28,27,70,63,35,48,53,52,42,35,52,51,46,42,50,51,54,49,50,57,53,55,69,76,46,80,83,80,70,90,76,84,92,72,78,68,90,69,60,59,68,60,29,47,49,52,50,45,40,66,64,36,50,48,63,48,32,71,57,40,43,68,33,34,33,39,73,44,81,43,60,95,69,28,52,36,51,78,74,67,68,59,92,76,80,61,36,57,82,76,43,36,38,48,58,54,50,34,54,52,48,32,48,54,48,33,40,66,70,49,67,32,41,67,43,38,36,40,36,36,35,57,58,100,56,92,46,94,52,56,88,66,63,49,33,78,44,69,49,95,92,47,42,22,35,29,29,18,30,49,62,64,58,76,67,56,31,37,21,32,47,52,26,38,49,45,24,69,48,34,74,44,80,69,45,30,53,88,64,37,80,52,51,80,77,35,47,66,52,55,52,39,30,35,58,38,49,68,76,43,50,77,87,36,89,36,100,81,46,43,34,55,89,72,83,85,128

Organism: NCBI:txid1354746